Protein AF-0000000075426071 (afdb_homodimer)

Foldseek 3Di:
DPPVVVQVVVQVVVVVVQVPVQADDWDKDWDDDPFKIKMKTQAPPDDPVFKDWDDDPFFKIKIKGWADDPDPPPVVPDPDDDDDTTIHMDIDGGPAGWPPVPWDWDDDNRMIMIMTTGDPPPPPPPPPPPPD/DPPVVVQVVVQVVVVVVQVPVQADDWDKDWDDDPFKIKMKTQAPPDDPVFKDWDDDPFFKIKIKGWADDDDPPPVVPDPDDDDDTTIHMDIDGGPAGWPVVPWDWDDDNRMIMIMTTGDPPPPPPPPPPPPD

Organism: Rhizophagus irregularis (strain DAOM 181602 / DAOM 197198 / MUCL 43194) (NCBI:txid747089)

Structure (mmCIF, N/CA/C/O backbone):
data_AF-0000000075426071-model_v1
#
loop_
_entity.id
_entity.type
_entity.pdbx_description
1 polymer 'HSP20-like chaperone'
#
loop_
_atom_site.group_PDB
_atom_site.id
_atom_site.type_symbol
_atom_site.label_atom_id
_atom_site.label_alt_id
_atom_site.label_comp_id
_atom_site.label_asym_id
_atom_site.label_entity_id
_atom_site.label_seq_id
_atom_site.pdbx_PDB_ins_code
_atom_site.Cartn_x
_atom_site.Cartn_y
_atom_site.Cartn_z
_atom_site.occupancy
_atom_site.B_iso_or_equiv
_atom_site.auth_seq_id
_atom_site.auth_comp_id
_atom_site.auth_asym_id
_atom_site.auth_atom_id
_atom_site.pdbx_PDB_model_num
ATOM 1 N N . MET A 1 1 ? 4.266 19.516 31.344 1 39.91 1 MET A N 1
ATOM 2 C CA . MET A 1 1 ? 3.289 18.531 30.906 1 39.91 1 MET A CA 1
ATOM 3 C C . MET A 1 1 ? 3.666 17.969 29.531 1 39.91 1 MET A C 1
ATOM 5 O O . MET A 1 1 ? 3.908 18.734 28.594 1 39.91 1 MET A O 1
ATOM 9 N N . ASN A 1 2 ? 4.266 16.797 29.578 1 45.81 2 ASN A N 1
ATOM 10 C CA . ASN A 1 2 ? 4.879 16.25 28.359 1 45.81 2 ASN A CA 1
ATOM 11 C C . ASN A 1 2 ? 3.842 16 27.281 1 45.81 2 ASN A C 1
ATOM 13 O O . ASN A 1 2 ? 3.09 15.023 27.344 1 45.81 2 ASN A O 1
ATOM 17 N N . PHE A 1 3 ? 3.465 17.125 26.656 1 53.66 3 PHE A N 1
ATOM 18 C CA . PHE A 1 3 ? 2.52 17.25 25.562 1 53.66 3 PHE A CA 1
ATOM 19 C C . PHE A 1 3 ? 2.637 16.047 24.625 1 53.66 3 PHE A C 1
ATOM 21 O O . PHE A 1 3 ? 1.633 15.562 24.094 1 53.66 3 PHE A O 1
ATOM 28 N N . ASP A 1 4 ? 3.756 15.516 24.625 1 60.38 4 ASP A N 1
ATOM 29 C CA . ASP A 1 4 ? 4.031 14.383 23.734 1 60.38 4 ASP A CA 1
ATOM 30 C C . ASP A 1 4 ? 3.275 13.141 24.188 1 60.38 4 ASP A C 1
ATOM 32 O O . ASP A 1 4 ? 2.734 12.398 23.359 1 60.38 4 ASP A O 1
ATOM 36 N N . ASP A 1 5 ? 3.266 13.039 25.5 1 59.53 5 ASP A N 1
ATOM 37 C CA . ASP A 1 5 ? 2.611 11.859 26.062 1 59.53 5 ASP A CA 1
ATOM 38 C C . ASP A 1 5 ? 1.097 11.938 25.875 1 59.53 5 ASP A C 1
ATOM 40 O O . ASP A 1 5 ? 0.447 10.922 25.609 1 59.53 5 ASP A O 1
ATOM 44 N N . SER A 1 6 ? 0.521 13.125 26.172 1 58 6 SER A N 1
ATOM 45 C CA . SER A 1 6 ? -0.921 13.312 26.047 1 58 6 SER A CA 1
ATOM 46 C C . SER A 1 6 ? -1.389 13.125 24.609 1 58 6 SER A C 1
ATOM 48 O O . SER A 1 6 ? -2.436 12.516 24.375 1 58 6 SER A O 1
ATOM 50 N N . PHE A 1 7 ? -0.613 13.57 23.797 1 58.03 7 PHE A N 1
ATOM 51 C CA . PHE A 1 7 ? -0.94 13.469 22.375 1 58.03 7 PHE A CA 1
ATOM 52 C C . PHE A 1 7 ? -0.92 12.008 21.922 1 58.03 7 PHE A C 1
ATOM 54 O O . PHE A 1 7 ? -1.732 11.602 21.094 1 58.03 7 PHE A O 1
ATOM 61 N N . ARG A 1 8 ? -0.002 11.367 22.516 1 59.16 8 ARG A N 1
ATOM 62 C CA . ARG A 1 8 ? 0.065 9.938 22.203 1 59.16 8 ARG A CA 1
ATOM 63 C C . ARG A 1 8 ? -1.199 9.219 22.672 1 59.16 8 ARG A C 1
ATOM 65 O O . ARG A 1 8 ? -1.695 8.328 21.969 1 59.16 8 ARG A O 1
ATOM 72 N N . ARG A 1 9 ? -1.659 9.648 23.828 1 54.38 9 ARG A N 1
ATOM 73 C CA . ARG A 1 9 ? -2.846 9.023 24.406 1 54.38 9 ARG A CA 1
ATOM 74 C C . ARG A 1 9 ? -4.094 9.367 23.594 1 54.38 9 ARG A C 1
ATOM 76 O O . ARG A 1 9 ? -4.945 8.508 23.359 1 54.38 9 ARG A O 1
ATOM 83 N N . MET A 1 10 ? -4.254 10.609 23.297 1 56.44 10 MET A N 1
ATOM 84 C CA . MET A 1 10 ? -5.402 11.039 22.516 1 56.44 10 MET A CA 1
ATOM 85 C C . MET A 1 10 ? -5.43 10.344 21.156 1 56.44 10 MET A C 1
ATOM 87 O O . MET A 1 10 ? -6.492 9.93 20.688 1 56.44 10 MET A O 1
ATOM 91 N N . ARG A 1 11 ? -4.215 10.219 20.609 1 56.94 11 ARG A N 1
ATOM 92 C CA . ARG A 1 11 ? -4.07 9.523 19.328 1 56.94 11 ARG A CA 1
ATOM 93 C C . ARG A 1 11 ? -4.566 8.086 19.422 1 56.94 11 ARG A C 1
ATOM 95 O O . ARG A 1 11 ? -5.27 7.605 18.531 1 56.94 11 ARG A O 1
ATOM 102 N N . ARG A 1 12 ? -4.172 7.473 20.5 1 55.81 12 ARG A N 1
ATOM 103 C CA . ARG A 1 12 ? -4.605 6.098 20.719 1 55.81 12 ARG A CA 1
ATOM 104 C C . ARG A 1 12 ? -6.125 6.008 20.812 1 55.81 12 ARG A C 1
ATOM 106 O O . ARG A 1 12 ? -6.73 5.082 20.266 1 55.81 12 ARG A O 1
ATOM 113 N N . THR A 1 13 ? -6.684 6.867 21.562 1 51.88 13 THR A N 1
ATOM 114 C CA . THR A 1 13 ? -8.133 6.836 21.75 1 51.88 13 THR A CA 1
ATOM 115 C C . THR A 1 13 ? -8.852 7.035 20.422 1 51.88 13 THR A C 1
ATOM 117 O O . THR A 1 13 ? -9.844 6.363 20.141 1 51.88 13 THR A O 1
ATOM 120 N N . PHE A 1 14 ? -8.43 7.996 19.719 1 55.41 14 PHE A N 1
ATOM 121 C CA . PHE A 1 14 ? -9.039 8.258 18.406 1 55.41 14 PHE A CA 1
ATOM 122 C C . PHE A 1 14 ? -8.859 7.059 17.484 1 55.41 14 PHE A C 1
ATOM 124 O O . PHE A 1 14 ? -9.766 6.719 16.719 1 55.41 14 PHE A O 1
ATOM 131 N N . ASP A 1 15 ? -7.676 6.469 17.562 1 56.84 15 ASP A N 1
ATOM 132 C CA . ASP A 1 15 ? -7.426 5.25 16.812 1 56.84 15 ASP A CA 1
ATOM 133 C C . ASP A 1 15 ? -8.391 4.141 17.219 1 56.84 15 ASP A C 1
ATOM 135 O O . ASP A 1 15 ? -8.859 3.369 16.375 1 56.84 15 ASP A O 1
ATOM 139 N N . ASP A 1 16 ? -8.617 4.113 18.438 1 51.94 16 ASP A N 1
ATOM 140 C CA . ASP A 1 16 ? -9.523 3.09 18.953 1 51.94 16 ASP A CA 1
ATOM 141 C C . ASP A 1 16 ? -10.938 3.301 18.422 1 51.94 16 ASP A C 1
ATOM 143 O O . ASP A 1 16 ? -11.68 2.338 18.219 1 51.94 16 ASP A O 1
ATOM 147 N N . PHE A 1 17 ? -11.359 4.547 18.516 1 50.31 17 PHE A N 1
ATOM 148 C CA . PHE A 1 17 ? -12.727 4.848 18.094 1 50.31 17 PHE A CA 1
ATOM 149 C C . PHE A 1 17 ? -12.945 4.473 16.641 1 50.31 17 PHE A C 1
ATOM 151 O O . PHE A 1 17 ? -14.023 4.004 16.266 1 50.31 17 PHE A O 1
ATOM 158 N N . PHE A 1 18 ? -12.07 4.75 15.82 1 54.09 18 PHE A N 1
ATOM 159 C CA . PHE A 1 18 ? -12.258 4.414 14.414 1 54.09 18 PHE A CA 1
ATOM 160 C C . PHE A 1 18 ? -11.859 2.967 14.141 1 54.09 18 PHE A C 1
ATOM 162 O O . PHE A 1 18 ? -11.547 2.605 13.008 1 54.09 18 PHE A O 1
ATOM 169 N N . ASN A 1 19 ? -11.719 2.283 15.203 1 53.81 19 ASN A N 1
ATOM 170 C CA . ASN A 1 19 ? -11.5 0.843 15.109 1 53.81 19 ASN A CA 1
ATOM 171 C C . ASN A 1 19 ? -12.766 0.113 14.656 1 53.81 19 ASN A C 1
ATOM 173 O O . ASN A 1 19 ? -13.016 -1.02 15.078 1 53.81 19 ASN A O 1
ATOM 177 N N . ASP A 1 20 ? -13.625 0.919 14.141 1 55.44 20 ASP A N 1
ATOM 178 C CA . ASP A 1 20 ? -14.695 0.172 13.484 1 55.44 20 ASP A CA 1
ATOM 179 C C . ASP A 1 20 ? -14.133 -0.85 12.5 1 55.44 20 ASP A C 1
ATOM 181 O O . ASP A 1 20 ? -13.336 -0.503 11.625 1 55.44 20 ASP A O 1
ATOM 185 N N . PRO A 1 21 ? -14.391 -2.066 12.844 1 58.28 21 PRO A N 1
ATOM 186 C CA . PRO A 1 21 ? -13.859 -3.156 12.023 1 58.28 21 PRO A CA 1
ATOM 187 C C . PRO A 1 21 ? -14.109 -2.951 10.531 1 58.28 21 PRO A C 1
ATOM 189 O O . PRO A 1 21 ? -13.445 -3.576 9.695 1 58.28 21 PRO A O 1
ATOM 192 N N . CYS A 1 22 ? -15.055 -1.981 10.273 1 62.59 22 CYS A N 1
ATOM 193 C CA . CYS A 1 22 ? -15.406 -1.827 8.867 1 62.59 22 CYS A CA 1
ATOM 194 C C . CYS A 1 22 ? -14.461 -0.861 8.172 1 62.59 22 CYS A C 1
ATOM 196 O O . CYS A 1 22 ? -14.477 -0.741 6.945 1 62.59 22 CYS A O 1
ATOM 198 N N . TYR A 1 23 ? -13.617 -0.315 9.016 1 71.75 23 TYR A N 1
ATOM 199 C CA . TYR A 1 23 ? -12.734 0.671 8.398 1 71.75 23 TYR A CA 1
ATOM 200 C C . TYR A 1 23 ? -11.305 0.143 8.305 1 71.75 23 TYR A C 1
ATOM 202 O O . TYR A 1 23 ? -10.797 -0.466 9.242 1 71.75 23 TYR A O 1
ATOM 210 N N . ARG A 1 24 ? -10.82 0.349 7.109 1 83.5 24 ARG A N 1
ATOM 211 C CA . ARG A 1 24 ? -9.406 0.06 6.898 1 83.5 24 ARG A CA 1
ATOM 212 C C . ARG A 1 24 ? -8.531 1.179 7.453 1 83.5 24 ARG A C 1
ATOM 214 O O . ARG A 1 24 ? -9 2.303 7.648 1 83.5 24 ARG A O 1
ATOM 221 N N . LYS A 1 25 ? -7.395 0.788 7.883 1 90.38 25 LYS A N 1
ATOM 222 C CA . LYS A 1 25 ? -6.473 1.761 8.461 1 90.38 25 LYS A CA 1
ATOM 223 C C . LYS A 1 25 ? -5.145 1.775 7.715 1 90.38 25 LYS A C 1
ATOM 225 O O . LYS A 1 25 ? -4.234 1.011 8.039 1 90.38 25 LYS A O 1
ATOM 230 N N . PRO A 1 26 ? -5.086 2.666 6.684 1 94.56 26 PRO A N 1
ATOM 231 C CA . PRO A 1 26 ? -3.793 2.729 5.996 1 94.56 26 PRO A CA 1
ATOM 232 C C . PRO A 1 26 ? -2.654 3.145 6.926 1 94.56 26 PRO A C 1
ATOM 234 O O . PRO A 1 26 ? -2.852 3.971 7.82 1 94.56 26 PRO A O 1
ATOM 237 N N . ALA A 1 27 ? -1.53 2.562 6.82 1 93.25 27 ALA A N 1
ATOM 238 C CA . ALA A 1 27 ? -0.346 2.953 7.582 1 93.25 27 ALA A CA 1
ATOM 239 C C . ALA A 1 27 ? 0.091 4.371 7.223 1 93.25 27 ALA A C 1
ATOM 241 O O . ALA A 1 27 ? 0.092 4.75 6.051 1 93.25 27 ALA A O 1
ATOM 242 N N . ILE A 1 28 ? 0.454 5.156 8.227 1 95 28 ILE A N 1
ATOM 243 C CA . ILE A 1 28 ? 0.875 6.527 7.961 1 95 28 ILE A CA 1
ATOM 244 C C . ILE A 1 28 ? 2.174 6.824 8.703 1 95 28 ILE A C 1
ATOM 246 O O . ILE A 1 28 ? 2.459 6.211 9.734 1 95 28 ILE A O 1
ATOM 250 N N . ASP A 1 29 ? 2.975 7.664 8.125 1 93.94 29 ASP A N 1
ATOM 251 C CA . ASP A 1 29 ? 4.078 8.352 8.797 1 93.94 29 ASP A CA 1
ATOM 252 C C . ASP A 1 29 ? 3.83 9.852 8.859 1 93.94 29 ASP A C 1
ATOM 254 O O . ASP A 1 29 ? 3.357 10.453 7.895 1 93.94 29 ASP A O 1
ATOM 258 N N . VAL A 1 30 ? 4.086 10.43 10 1 93.94 30 VAL A N 1
ATOM 259 C CA . VAL A 1 30 ? 4.004 11.875 10.125 1 93.94 30 VAL A CA 1
ATOM 260 C C . VAL A 1 30 ? 5.34 12.43 10.625 1 93.94 30 VAL A C 1
ATOM 262 O O . VAL A 1 30 ? 5.824 12.031 11.688 1 93.94 30 VAL A O 1
ATOM 265 N N . TYR A 1 31 ? 5.805 13.336 9.875 1 92.56 31 TYR A N 1
ATOM 266 C CA . TYR A 1 31 ? 7.059 14 10.227 1 92.56 31 TYR A CA 1
ATOM 267 C C . TYR A 1 31 ? 6.812 15.43 10.688 1 92.56 31 TYR A C 1
ATOM 269 O O . TYR A 1 31 ? 6.102 16.188 10.031 1 92.56 31 TYR A O 1
ATOM 277 N N . ASN A 1 32 ? 7.387 15.68 11.828 1 91.19 32 ASN A N 1
ATOM 278 C CA . ASN A 1 32 ? 7.336 17.047 12.352 1 91.19 32 ASN A CA 1
ATOM 279 C C . ASN A 1 32 ? 8.641 17.781 12.102 1 91.19 32 ASN A C 1
ATOM 281 O O . ASN A 1 32 ? 9.539 17.781 12.945 1 91.19 32 ASN A O 1
ATOM 285 N N . LYS A 1 33 ? 8.688 18.469 10.984 1 90.38 33 LYS A N 1
ATOM 286 C CA . LYS A 1 33 ? 9.859 19.266 10.656 1 90.38 33 LYS A CA 1
ATOM 287 C C . LYS A 1 33 ? 9.742 20.672 11.227 1 90.38 33 LYS A C 1
ATOM 289 O O . LYS A 1 33 ? 8.688 21.062 11.734 1 90.38 33 LYS A O 1
ATOM 294 N N . SER A 1 34 ? 10.828 21.406 11.141 1 88.44 34 SER A N 1
ATOM 295 C CA . SER A 1 34 ? 10.836 22.75 11.695 1 88.44 34 SER A CA 1
ATOM 296 C C . SER A 1 34 ? 9.875 23.672 10.945 1 88.44 34 SER A C 1
ATOM 298 O O . SER A 1 34 ? 9.203 24.516 11.547 1 88.44 34 SER A O 1
ATOM 300 N N . ASP A 1 35 ? 9.742 23.422 9.68 1 92.06 35 ASP A N 1
ATOM 301 C CA . ASP A 1 35 ? 9 24.375 8.852 1 92.06 35 ASP A CA 1
ATOM 302 C C . ASP A 1 35 ? 7.672 23.797 8.391 1 92.06 35 ASP A C 1
ATOM 304 O O . ASP A 1 35 ? 6.785 24.516 7.941 1 92.06 35 ASP A O 1
ATOM 308 N N . GLU A 1 36 ? 7.551 22.484 8.469 1 93.56 36 GLU A N 1
ATOM 309 C CA . GLU A 1 36 ? 6.316 21.875 7.984 1 93.56 36 GLU A CA 1
ATOM 310 C C . GLU A 1 36 ? 6.098 20.5 8.609 1 93.56 36 GLU A C 1
ATOM 312 O O . GLU A 1 36 ? 7.023 19.906 9.164 1 93.56 36 GLU A O 1
ATOM 317 N N . TYR A 1 37 ? 4.863 20.031 8.523 1 93.06 37 TYR A N 1
ATOM 318 C CA . TYR A 1 37 ? 4.559 18.625 8.695 1 93.06 37 TYR A CA 1
ATOM 319 C C . TYR A 1 37 ? 4.516 17.906 7.348 1 93.06 37 TYR A C 1
ATOM 321 O O . TYR A 1 37 ? 4.07 18.484 6.348 1 93.06 37 TYR A O 1
ATOM 329 N N . VAL A 1 38 ? 4.98 16.688 7.359 1 94.75 38 VAL A N 1
ATOM 330 C CA . VAL A 1 38 ? 4.844 15.852 6.176 1 94.75 38 VAL A CA 1
ATOM 331 C C . VAL A 1 38 ? 4.191 14.523 6.559 1 94.75 38 VAL A C 1
ATOM 333 O O . VAL A 1 38 ? 4.641 13.852 7.488 1 94.75 38 VAL A O 1
ATOM 336 N N . LEU A 1 39 ? 3.113 14.234 5.871 1 95 39 LEU A N 1
ATOM 337 C CA . LEU A 1 39 ? 2.418 12.969 6.086 1 95 39 LEU A CA 1
ATOM 338 C C . LEU A 1 39 ? 2.533 12.062 4.863 1 95 39 LEU A C 1
ATOM 340 O O . LEU A 1 39 ? 2.32 12.516 3.734 1 95 39 LEU A O 1
ATOM 344 N N . HIS A 1 40 ? 2.955 10.867 5.121 1 95.62 40 HIS A N 1
ATOM 345 C CA . HIS A 1 40 ? 2.91 9.82 4.102 1 95.62 40 HIS A CA 1
ATOM 346 C C . HIS A 1 40 ? 1.919 8.727 4.48 1 95.62 40 HIS A C 1
ATOM 348 O O . HIS A 1 40 ? 1.944 8.219 5.605 1 95.62 40 HIS A O 1
ATOM 354 N N . ALA A 1 41 ? 1.04 8.352 3.611 1 95.75 41 ALA A N 1
ATOM 355 C CA . ALA A 1 41 ? 0.087 7.266 3.83 1 95.75 41 ALA A CA 1
ATOM 356 C C . ALA A 1 41 ? 0.183 6.219 2.723 1 95.75 41 ALA A C 1
ATOM 358 O O . ALA A 1 41 ? 0.302 6.562 1.544 1 95.75 41 ALA A O 1
ATOM 359 N N . ASP A 1 42 ? 0.213 4.977 3.172 1 96.06 42 ASP A N 1
ATOM 360 C CA . ASP A 1 42 ? 0.136 3.895 2.193 1 96.06 42 ASP A CA 1
ATOM 361 C C . ASP A 1 42 ? -1.283 3.744 1.652 1 96.06 42 ASP A C 1
ATOM 363 O O . ASP A 1 42 ? -2.184 3.297 2.367 1 96.06 42 ASP A O 1
ATOM 367 N N . VAL A 1 43 ? -1.448 4.043 0.312 1 96.25 43 VAL A N 1
ATOM 368 C CA . VAL A 1 43 ? -2.775 3.951 -0.288 1 96.25 43 VAL A CA 1
ATOM 369 C C . VAL A 1 43 ? -2.684 3.26 -1.646 1 96.25 43 VAL A C 1
ATOM 371 O O . VAL A 1 43 ? -3.119 3.809 -2.66 1 96.25 43 VAL A O 1
ATOM 374 N N . PRO A 1 44 ? -2.227 2.064 -1.622 1 95.94 44 PRO A N 1
ATOM 375 C CA . PRO A 1 44 ? -2.109 1.355 -2.898 1 95.94 44 PRO A CA 1
ATOM 376 C C . PRO A 1 44 ? -3.439 1.252 -3.641 1 95.94 44 PRO A C 1
ATOM 378 O O . PRO A 1 44 ? -4.457 0.89 -3.045 1 95.94 44 PRO A O 1
ATOM 381 N N . GLY A 1 45 ? -3.395 1.537 -4.918 1 94.25 45 GLY A N 1
ATOM 382 C CA . GLY A 1 45 ? -4.555 1.374 -5.777 1 94.25 45 GLY A CA 1
ATOM 383 C C . GLY A 1 45 ? -5.477 2.578 -5.773 1 94.25 45 GLY A C 1
ATOM 384 O O . GLY A 1 45 ? -6.461 2.617 -6.516 1 94.25 45 GLY A O 1
ATOM 385 N N . ILE A 1 46 ? -5.156 3.527 -4.953 1 93.38 46 ILE A N 1
ATOM 386 C CA . ILE A 1 46 ? -6.027 4.691 -4.824 1 93.38 46 ILE A CA 1
ATOM 387 C C . ILE A 1 46 ? -5.621 5.754 -5.84 1 93.38 46 ILE A C 1
ATOM 389 O O . ILE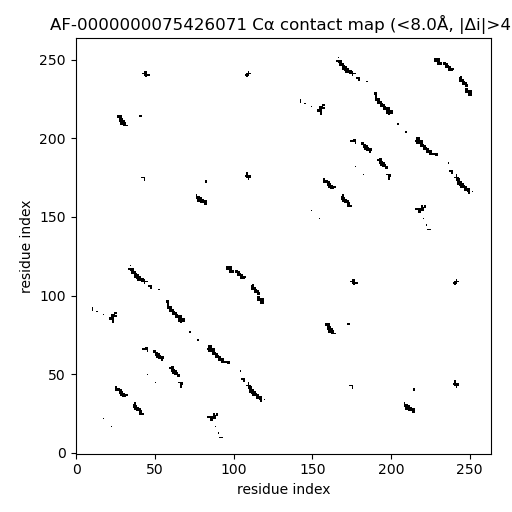 A 1 46 ? -4.434 6.008 -6.039 1 93.38 46 ILE A O 1
ATOM 393 N N . GLN A 1 47 ? -6.602 6.328 -6.43 1 90.25 47 GLN A N 1
ATOM 394 C CA . GLN A 1 47 ? -6.398 7.488 -7.293 1 90.25 47 GLN A CA 1
ATOM 395 C C . GLN A 1 47 ? -6.715 8.789 -6.555 1 90.25 47 GLN A C 1
ATOM 397 O O . GLN A 1 47 ? -7.406 8.773 -5.535 1 90.25 47 GLN A O 1
ATOM 402 N N . LYS A 1 48 ? -6.215 9.836 -7.109 1 89.44 48 LYS A N 1
ATOM 403 C CA . LYS A 1 48 ? -6.422 11.141 -6.496 1 89.44 48 LYS A CA 1
ATOM 404 C C . LYS A 1 48 ? -7.906 11.43 -6.297 1 89.44 48 LYS A C 1
ATOM 406 O O . LYS A 1 48 ? -8.305 11.992 -5.273 1 89.44 48 LYS A O 1
ATOM 411 N N . SER A 1 49 ? -8.703 10.992 -7.238 1 88.31 49 SER A N 1
ATOM 412 C CA . SER A 1 49 ? -10.133 11.266 -7.203 1 88.31 49 SER A CA 1
ATOM 413 C C . SER A 1 49 ? -10.82 10.461 -6.105 1 88.31 49 SER A C 1
ATOM 415 O O . SER A 1 49 ? -11.953 10.766 -5.723 1 88.31 49 SER A O 1
ATOM 417 N N . ASP A 1 50 ? -10.094 9.477 -5.547 1 88.31 50 ASP A N 1
ATOM 418 C CA . ASP A 1 50 ? -10.711 8.562 -4.586 1 88.31 50 ASP A CA 1
ATOM 419 C C . ASP A 1 50 ? -10.312 8.922 -3.156 1 88.31 50 ASP A C 1
ATOM 421 O O . ASP A 1 50 ? -10.578 8.156 -2.225 1 88.31 50 ASP A O 1
ATOM 425 N N . VAL A 1 51 ? -9.633 10.023 -3.002 1 94.38 51 VAL A N 1
ATOM 426 C CA . VAL A 1 51 ? -9.164 10.391 -1.669 1 94.38 51 VAL A CA 1
ATOM 427 C C . VAL A 1 51 ? -9.516 11.852 -1.386 1 94.38 51 VAL A C 1
ATOM 429 O O . VAL A 1 51 ? -9.398 12.703 -2.27 1 94.38 51 VAL A O 1
ATOM 432 N N . ASN A 1 52 ? -9.984 12.078 -0.201 1 96.12 52 ASN A N 1
ATOM 433 C CA . ASN A 1 52 ? -10.25 13.43 0.291 1 96.12 52 ASN A CA 1
ATOM 434 C C . ASN A 1 52 ? -9.336 13.789 1.454 1 96.12 52 ASN A C 1
ATOM 436 O O . ASN A 1 52 ? -9.195 13.016 2.404 1 96.12 52 ASN A O 1
ATOM 440 N N . VAL A 1 53 ? -8.656 14.883 1.314 1 96.06 53 VAL A N 1
ATOM 441 C CA . VAL A 1 53 ? -7.809 15.422 2.371 1 96.06 53 VAL A CA 1
ATOM 442 C C . VAL A 1 53 ? -8.336 16.781 2.812 1 96.06 53 VAL A C 1
ATOM 444 O O . VAL A 1 53 ? -8.477 17.703 1.997 1 96.06 53 VAL A O 1
ATOM 447 N N . GLU A 1 54 ? -8.586 16.891 4.074 1 94.56 54 GLU A N 1
ATOM 448 C CA . GLU A 1 54 ? -9.172 18.125 4.559 1 94.56 54 GLU A CA 1
ATOM 449 C C . GLU A 1 54 ? -8.625 18.5 5.934 1 94.56 54 GLU A C 1
ATOM 451 O O . GLU A 1 54 ? -8.344 17.625 6.754 1 94.56 54 GLU A O 1
ATOM 456 N N . LEU A 1 55 ? -8.422 19.703 6.074 1 91.69 55 LEU A N 1
ATOM 457 C CA . LEU A 1 55 ? -8.148 20.234 7.406 1 91.69 55 LEU A CA 1
ATOM 458 C C . LEU A 1 55 ? -9.43 20.703 8.078 1 91.69 55 LEU A C 1
ATOM 460 O O . LEU A 1 55 ? -10.086 21.625 7.602 1 91.69 55 LEU A O 1
ATOM 464 N N . VAL A 1 56 ? -9.805 20.016 9.109 1 90.38 56 VAL A N 1
ATOM 465 C CA . VAL A 1 56 ? -11 20.391 9.859 1 90.38 56 VAL A CA 1
ATOM 466 C C . VAL A 1 56 ? -10.617 21.297 11.023 1 90.38 56 VAL A C 1
ATOM 468 O O . VAL A 1 56 ? -9.82 20.906 11.883 1 90.38 56 VAL A O 1
ATOM 471 N N . GLY A 1 57 ? -11.164 22.438 11.039 1 87.19 57 GLY A N 1
ATOM 472 C CA . GLY A 1 57 ? -10.688 23.422 11.992 1 87.19 57 GLY A CA 1
ATOM 473 C C . GLY A 1 57 ? -9.281 23.906 11.695 1 87.19 57 GLY A C 1
ATOM 474 O O . GLY A 1 57 ? -8.906 24.062 10.531 1 87.19 57 GLY A O 1
ATOM 475 N N . ASP A 1 58 ? -8.438 24.203 12.766 1 81.31 58 ASP A N 1
ATOM 476 C CA . ASP A 1 58 ? -7.121 24.797 12.539 1 81.31 58 ASP A CA 1
ATOM 477 C C . ASP A 1 58 ? -6.023 23.734 12.602 1 81.31 58 ASP A C 1
ATOM 479 O O . ASP A 1 58 ? -4.934 23.938 12.062 1 81.31 58 ASP A O 1
ATOM 483 N N . ASN A 1 59 ? -6.375 22.562 13.094 1 86 59 ASN A N 1
ATOM 484 C CA . ASN A 1 59 ? -5.223 21.719 13.414 1 86 59 ASN A CA 1
ATOM 485 C C . ASN A 1 59 ? -5.555 20.234 13.281 1 86 59 ASN A C 1
ATOM 487 O O . ASN A 1 59 ? -4.852 19.391 13.828 1 86 59 ASN A O 1
ATOM 491 N N . ASN A 1 60 ? -6.711 19.938 12.672 1 91.69 60 ASN A N 1
ATOM 492 C CA . ASN A 1 60 ? -7.094 18.547 12.516 1 91.69 60 ASN A CA 1
ATOM 493 C C . ASN A 1 60 ? -7.07 18.109 11.055 1 91.69 60 ASN A C 1
ATOM 495 O O . ASN A 1 60 ? -7.945 18.5 10.273 1 91.69 60 ASN A O 1
ATOM 499 N N . LEU A 1 61 ? -6.121 17.312 10.758 1 94.19 61 LEU A N 1
ATOM 500 C CA . LEU A 1 61 ? -6.023 16.812 9.398 1 94.19 61 LEU A CA 1
ATOM 501 C C . LEU A 1 61 ? -6.82 15.516 9.242 1 94.19 61 LEU A C 1
ATOM 503 O O . LEU A 1 61 ? -6.629 14.562 10.008 1 94.19 61 LEU A O 1
ATOM 507 N N . VAL A 1 62 ? -7.723 15.484 8.273 1 94.69 62 VAL A N 1
ATOM 508 C CA . VAL A 1 62 ? -8.547 14.305 8.031 1 94.69 62 VAL A CA 1
ATOM 509 C C . VAL A 1 62 ? -8.281 13.773 6.621 1 94.69 62 VAL A C 1
ATOM 511 O O . VAL A 1 62 ? -8.305 14.539 5.648 1 94.69 62 VAL A O 1
ATOM 514 N N . ILE A 1 63 ? -8.023 12.5 6.527 1 95.56 63 ILE A N 1
ATOM 515 C CA . ILE A 1 63 ? -7.852 11.82 5.246 1 95.56 63 ILE A CA 1
ATOM 516 C C . ILE A 1 63 ? -8.883 10.695 5.117 1 95.56 63 ILE A C 1
ATOM 518 O O . ILE A 1 63 ? -9.016 9.859 6.012 1 95.56 63 ILE A O 1
ATOM 522 N N . GLU A 1 64 ? -9.625 10.789 4.008 1 95.56 64 GLU A N 1
ATOM 523 C CA . GLU A 1 64 ? -10.664 9.789 3.775 1 95.56 64 GLU A CA 1
ATOM 524 C C . GLU A 1 64 ? -10.617 9.266 2.34 1 95.56 64 GLU A C 1
ATOM 526 O O . GLU A 1 64 ? -10.32 10.023 1.411 1 95.56 64 GLU A O 1
ATOM 531 N N . GLY A 1 65 ? -10.984 7.992 2.209 1 94.5 65 GLY A N 1
ATOM 532 C CA . GLY A 1 65 ? -11.055 7.371 0.897 1 94.5 65 GLY A CA 1
ATOM 533 C C . GLY A 1 65 ? -11.555 5.941 0.941 1 94.5 65 GLY A C 1
ATOM 534 O O . GLY A 1 65 ? -12.141 5.516 1.937 1 94.5 65 GLY A O 1
ATOM 535 N N . GLU A 1 66 ? -11.336 5.301 -0.193 1 91.88 66 GLU A N 1
ATOM 536 C CA . GLU A 1 66 ? -11.82 3.926 -0.276 1 91.88 66 GLU A CA 1
ATOM 537 C C . GLU A 1 66 ? -10.891 3.062 -1.122 1 91.88 66 GLU A C 1
ATOM 539 O O . GLU A 1 66 ? -10.578 3.408 -2.264 1 91.88 66 GLU A O 1
ATOM 544 N N . PHE A 1 67 ? -10.438 1.98 -0.428 1 91.5 67 PHE A N 1
ATOM 545 C CA . PHE A 1 67 ? -9.758 0.945 -1.2 1 91.5 67 PHE A CA 1
ATOM 546 C C . PHE A 1 67 ? -10.766 0.109 -1.981 1 91.5 67 PHE A C 1
ATOM 548 O O . PHE A 1 67 ? -11.602 -0.576 -1.392 1 91.5 67 PHE A O 1
ATOM 555 N N . LYS A 1 68 ? -10.641 0.077 -3.273 1 86 68 LYS A N 1
ATOM 556 C CA . LYS A 1 68 ? -11.602 -0.651 -4.098 1 86 68 LYS A CA 1
ATOM 557 C C . LYS A 1 68 ? -11.133 -2.078 -4.363 1 86 68 LYS A C 1
ATOM 559 O O . LYS A 1 68 ? -9.938 -2.316 -4.559 1 86 68 LYS A O 1
ATOM 564 N N . PRO A 1 69 ? -12.117 -2.92 -4.332 1 81.19 69 PRO A N 1
ATOM 565 C CA . PRO A 1 69 ? -11.742 -4.297 -4.672 1 81.19 69 PRO A CA 1
ATOM 566 C C . PRO A 1 69 ? -11.312 -4.449 -6.129 1 81.19 69 PRO A C 1
ATOM 568 O O . PRO A 1 69 ? -11.664 -3.617 -6.973 1 81.19 69 PRO A O 1
ATOM 571 N N . TYR A 1 70 ? -10.438 -5.406 -6.352 1 75.69 70 TYR A N 1
ATOM 572 C CA . TYR A 1 70 ? -10.109 -5.727 -7.734 1 75.69 70 TYR A CA 1
ATOM 573 C C . TYR A 1 70 ? -11.367 -6.055 -8.531 1 75.69 70 TYR A C 1
ATOM 575 O O . TYR A 1 70 ? -12.281 -6.703 -8.023 1 75.69 70 TYR A O 1
ATOM 583 N N . LYS A 1 71 ? -11.203 -5.48 -9.852 1 73.19 71 LYS A N 1
ATOM 584 C CA . LYS A 1 71 ? -12.32 -5.777 -10.742 1 73.19 71 LYS A CA 1
ATOM 585 C C . LYS A 1 71 ? -12.406 -7.273 -11.039 1 73.19 71 LYS A C 1
ATOM 587 O O . LYS A 1 71 ? -11.406 -7.895 -11.414 1 73.19 71 LYS A O 1
ATOM 592 N N . GLY A 1 72 ? -13.453 -7.871 -10.711 1 69.38 72 GLY A N 1
ATOM 593 C CA . GLY A 1 72 ? -13.664 -9.297 -10.922 1 69.38 72 GLY A CA 1
ATOM 594 C C . GLY A 1 72 ? -13.453 -10.125 -9.672 1 69.38 72 GLY A C 1
ATOM 595 O O . GLY A 1 72 ? -13.039 -11.281 -9.75 1 69.38 72 GLY A O 1
ATOM 596 N N . PHE A 1 73 ? -13.375 -9.477 -8.625 1 66.25 73 PHE A N 1
ATOM 597 C CA . PHE A 1 73 ? -13.234 -10.07 -7.297 1 66.25 73 PHE A CA 1
ATOM 598 C C . PHE A 1 73 ? -14.273 -11.156 -7.078 1 66.25 73 PHE A C 1
ATOM 600 O O . PHE A 1 73 ? -15.461 -10.867 -6.906 1 66.25 73 PHE A O 1
ATOM 607 N N . ASP A 1 74 ? -14.047 -12.305 -7.746 1 76.5 74 ASP A N 1
ATOM 608 C CA . ASP A 1 74 ? -14.836 -13.469 -7.371 1 76.5 74 ASP A CA 1
ATOM 609 C C . ASP A 1 74 ? -14.242 -14.172 -6.148 1 76.5 74 ASP A C 1
ATOM 611 O O . ASP A 1 74 ? -13.211 -14.836 -6.25 1 76.5 74 ASP A O 1
ATOM 615 N N . ARG A 1 75 ? -14.828 -13.969 -5.066 1 74.44 75 ARG A N 1
ATOM 616 C CA . ARG A 1 75 ? -14.367 -14.5 -3.785 1 74.44 75 ARG A CA 1
ATOM 617 C C . ARG A 1 75 ? -14.141 -16 -3.867 1 74.44 75 ARG A C 1
ATOM 619 O O . ARG A 1 75 ? -13.281 -16.547 -3.172 1 74.44 75 ARG A O 1
ATOM 626 N N . ASN A 1 76 ? -14.898 -16.531 -4.777 1 78.81 76 ASN A N 1
ATOM 627 C CA . ASN A 1 76 ? -14.789 -17.984 -4.922 1 78.81 76 ASN A CA 1
ATOM 628 C C . ASN A 1 76 ? -13.477 -18.391 -5.582 1 78.81 76 ASN A C 1
ATOM 630 O O . ASN A 1 76 ? -13.062 -19.547 -5.508 1 78.81 76 ASN A O 1
ATOM 634 N N . LYS A 1 77 ? -12.875 -17.422 -6.125 1 84.88 77 LYS A N 1
ATOM 635 C CA . LYS A 1 77 ? -11.648 -17.734 -6.844 1 84.88 77 LYS A CA 1
ATOM 636 C C . LYS A 1 77 ? -10.422 -17.234 -6.082 1 84.88 77 LYS A C 1
ATOM 638 O O . LYS A 1 77 ? -9.297 -17.312 -6.582 1 84.88 77 LYS A O 1
ATOM 643 N N . LEU A 1 78 ? -10.68 -16.75 -4.891 1 86.81 78 LEU A N 1
ATOM 644 C CA . LEU A 1 78 ? -9.578 -16.219 -4.094 1 86.81 78 LEU A CA 1
ATOM 645 C C . LEU A 1 78 ? -8.867 -17.344 -3.334 1 86.81 78 LEU A C 1
ATOM 647 O O . LEU A 1 78 ? -9.477 -18.031 -2.51 1 86.81 78 LEU A O 1
ATOM 651 N N . LEU A 1 79 ? -7.645 -17.516 -3.689 1 86.44 79 LEU A N 1
ATOM 652 C CA . LEU A 1 79 ? -6.805 -18.469 -2.973 1 86.44 79 LEU A CA 1
ATOM 653 C C . LEU A 1 79 ? -6.195 -17.828 -1.729 1 86.44 79 LEU A C 1
ATOM 655 O O . LEU A 1 79 ? -6.078 -18.469 -0.687 1 86.44 79 LEU A O 1
ATOM 659 N N . VAL A 1 80 ? -5.777 -16.609 -1.849 1 89.19 80 VAL A N 1
ATOM 660 C CA . VAL A 1 80 ? -5.219 -15.812 -0.768 1 89.19 80 VAL A CA 1
ATOM 661 C C . VAL A 1 80 ? -5.875 -14.43 -0.757 1 89.19 80 VAL A C 1
ATOM 663 O O . VAL A 1 80 ? -6.031 -13.805 -1.807 1 89.19 80 VAL A O 1
ATOM 666 N N . ASN A 1 81 ? -6.316 -13.969 0.359 1 90.06 81 ASN A N 1
ATOM 667 C CA . ASN A 1 81 ? -6.969 -12.672 0.514 1 90.06 81 ASN A CA 1
ATOM 668 C C . ASN A 1 81 ? -6.41 -11.898 1.706 1 90.06 81 ASN A C 1
ATOM 670 O O . ASN A 1 81 ? -6.867 -12.078 2.836 1 90.06 81 ASN A O 1
ATOM 674 N N . GLU A 1 82 ? -5.422 -11.062 1.358 1 91.5 82 GLU A N 1
ATOM 675 C CA . GLU A 1 82 ? -4.785 -10.328 2.449 1 91.5 82 GLU A CA 1
ATOM 676 C C . GLU A 1 82 ? -4.98 -8.82 2.293 1 91.5 82 GLU A C 1
ATOM 678 O O . GLU A 1 82 ? -4.793 -8.062 3.246 1 91.5 82 GLU A O 1
ATOM 683 N N . ARG A 1 83 ? -5.316 -8.367 1.093 1 91.94 83 ARG A N 1
ATOM 684 C CA . ARG A 1 83 ? -5.398 -6.934 0.835 1 91.94 83 ARG A CA 1
ATOM 685 C C . ARG A 1 83 ? -6.715 -6.355 1.344 1 91.94 83 ARG A C 1
ATOM 687 O O . ARG A 1 83 ? -7.758 -7.012 1.264 1 91.94 83 ARG A O 1
ATOM 694 N N . ASP A 1 84 ? -6.566 -5.156 1.776 1 80.69 84 ASP A N 1
ATOM 695 C CA . ASP A 1 84 ? -7.715 -4.504 2.393 1 80.69 84 ASP A CA 1
ATOM 696 C C . ASP A 1 84 ? -8.578 -3.799 1.343 1 80.69 84 ASP A C 1
ATOM 698 O O . ASP A 1 84 ? -8.047 -3.223 0.388 1 80.69 84 ASP A O 1
ATOM 702 N N . CYS A 1 85 ? -9.812 -4.012 1.561 1 86.5 85 CYS A N 1
ATOM 703 C CA . CYS A 1 85 ? -10.773 -3.225 0.79 1 86.5 85 CYS A CA 1
ATOM 704 C C . CYS A 1 85 ? -11.758 -2.506 1.709 1 86.5 85 CYS A C 1
ATOM 706 O O . CYS A 1 85 ? -11.945 -2.91 2.857 1 86.5 85 CYS A O 1
ATOM 708 N N . GLY A 1 86 ? -12.305 -1.353 1.168 1 89.56 86 GLY A N 1
ATOM 709 C CA . GLY A 1 86 ? -13.273 -0.604 1.948 1 89.56 86 GLY A CA 1
ATOM 710 C C . GLY A 1 86 ? -12.844 0.822 2.232 1 89.56 86 GLY A C 1
ATOM 711 O O . GLY A 1 86 ? -11.797 1.264 1.76 1 89.56 86 GLY A O 1
ATOM 712 N N . LYS A 1 87 ? -13.68 1.457 3.023 1 92.56 87 LYS A N 1
ATOM 713 C CA . LYS A 1 87 ? -13.445 2.861 3.344 1 92.56 87 LYS A CA 1
ATOM 714 C C . LYS A 1 87 ? -12.414 3.006 4.461 1 92.56 87 LYS A C 1
ATOM 716 O O . LYS A 1 87 ? -12.258 2.104 5.285 1 92.56 87 LYS A O 1
ATOM 721 N N . PHE A 1 88 ? -11.727 4.039 4.41 1 93.44 88 PHE A N 1
ATOM 722 C CA . PHE A 1 88 ? -10.812 4.367 5.5 1 93.44 88 PHE A CA 1
ATOM 723 C C . PHE A 1 88 ? -10.938 5.836 5.887 1 93.44 88 PHE A C 1
ATOM 725 O O . PHE A 1 88 ? -11.414 6.652 5.094 1 93.44 88 PHE A O 1
ATOM 732 N N . ARG A 1 89 ? -10.523 6.113 7.086 1 93.69 89 ARG A N 1
ATOM 733 C CA . ARG A 1 89 ? -10.5 7.469 7.625 1 93.69 89 ARG A CA 1
ATOM 734 C C . ARG A 1 89 ? -9.414 7.613 8.688 1 93.69 89 ARG A C 1
ATOM 736 O O . ARG A 1 89 ? -9.367 6.832 9.641 1 93.69 89 ARG A O 1
ATOM 743 N N . ARG A 1 90 ? -8.555 8.523 8.391 1 94.56 90 ARG A N 1
ATOM 744 C CA . ARG A 1 90 ? -7.523 8.844 9.375 1 94.56 90 ARG A CA 1
ATOM 745 C C . ARG A 1 90 ? -7.645 10.289 9.844 1 94.56 90 ARG A C 1
ATOM 747 O O . ARG A 1 90 ? -7.922 11.188 9.039 1 94.56 90 ARG A O 1
ATOM 754 N N . GLU A 1 91 ? -7.402 10.453 11.102 1 92.5 91 GLU A N 1
ATOM 755 C CA . GLU A 1 91 ? -7.402 11.789 11.688 1 92.5 91 GLU A CA 1
ATOM 756 C C . GLU A 1 91 ? -6.129 12.039 12.492 1 92.5 91 GLU A C 1
ATOM 758 O O . GLU A 1 91 ? -5.758 11.227 13.344 1 92.5 91 GLU A O 1
ATOM 763 N N . ILE A 1 92 ? -5.562 13.18 12.18 1 91.81 92 ILE A N 1
ATOM 764 C CA . ILE A 1 92 ? -4.312 13.531 12.844 1 91.81 92 ILE A CA 1
ATOM 765 C C . ILE A 1 92 ? -4.406 14.938 13.422 1 91.81 92 ILE A C 1
ATOM 767 O O . ILE A 1 92 ? -4.695 15.891 12.688 1 91.81 92 ILE A O 1
ATOM 771 N N . PHE A 1 93 ? -4.16 15.078 14.68 1 89.81 93 PHE A N 1
ATOM 772 C CA . PHE A 1 93 ? -4.152 16.391 15.32 1 89.81 93 PHE A CA 1
ATOM 773 C C . PHE A 1 93 ? -2.764 17.016 15.258 1 89.81 93 PHE A C 1
ATOM 775 O O . PHE A 1 93 ? -1.783 16.406 15.695 1 89.81 93 PHE A O 1
ATOM 782 N N . LEU A 1 94 ? -2.715 18.203 14.727 1 88.56 94 LEU A N 1
ATOM 783 C CA . LEU A 1 94 ? -1.449 18.906 14.562 1 88.56 94 LEU A CA 1
ATOM 784 C C . LEU A 1 94 ? -1.361 20.094 15.516 1 88.56 94 LEU A C 1
ATOM 786 O O . LEU A 1 94 ? -2.271 20.922 15.562 1 88.56 94 LEU A O 1
ATOM 790 N N . SER A 1 95 ? -0.406 20.203 16.328 1 83.31 95 SER A N 1
ATOM 791 C CA . SER A 1 95 ? -0.313 21.109 17.469 1 83.31 95 SER A CA 1
ATOM 792 C C . SER A 1 95 ? 0.223 22.469 17.047 1 83.31 95 SER A C 1
ATOM 794 O O . SER A 1 95 ? 0.64 23.266 17.891 1 83.31 95 SER A O 1
ATOM 796 N N . CYS A 1 96 ? 0.372 22.844 15.797 1 79.19 96 CYS A N 1
ATOM 797 C CA . CYS A 1 96 ? 0.902 24.141 15.383 1 79.19 96 CYS A CA 1
ATOM 798 C C . CYS A 1 96 ? -0.011 24.797 14.367 1 79.19 96 CYS A C 1
ATOM 800 O O . CYS A 1 96 ? -0.864 24.141 13.766 1 79.19 96 CYS A O 1
ATOM 802 N N . ASP A 1 97 ? 0.264 26.172 14.383 1 85.06 97 ASP A N 1
ATOM 803 C CA . ASP A 1 97 ? -0.435 26.906 13.328 1 85.06 97 ASP A CA 1
ATOM 804 C C . ASP A 1 97 ? 0.121 26.547 11.953 1 85.06 97 ASP A C 1
ATOM 806 O O . ASP A 1 97 ? 1.332 26.391 11.789 1 85.06 97 ASP A O 1
ATOM 810 N N . LEU A 1 98 ? -0.856 26.438 11.023 1 90.88 98 LEU A N 1
ATOM 811 C CA . LEU A 1 98 ? -0.469 26.031 9.68 1 90.88 98 LEU A CA 1
ATOM 812 C C . LEU A 1 98 ? -0.749 27.125 8.672 1 90.88 98 LEU A C 1
ATOM 814 O O . LEU A 1 98 ? -1.642 27.953 8.883 1 90.88 98 LEU A O 1
ATOM 818 N N . GLN A 1 99 ? 0.092 27.219 7.73 1 90.88 99 GLN A N 1
ATOM 819 C CA . GLN A 1 99 ? -0.229 28.016 6.555 1 90.88 99 GLN A CA 1
ATOM 820 C C . GLN A 1 99 ? -1.135 27.25 5.594 1 90.88 99 GLN A C 1
ATOM 822 O O . GLN A 1 99 ? -0.661 26.672 4.621 1 90.88 99 GLN A O 1
ATOM 827 N N . VAL A 1 100 ? -2.367 27.359 5.777 1 89.56 100 VAL A N 1
ATOM 828 C CA . VAL A 1 100 ? -3.373 26.5 5.145 1 89.56 100 VAL A CA 1
ATOM 829 C C . VAL A 1 100 ? -3.35 26.719 3.631 1 89.56 100 VAL A C 1
ATOM 831 O O . VAL A 1 100 ? -3.553 25.781 2.863 1 89.56 100 VAL A O 1
ATOM 834 N N . ASP A 1 101 ? -3.062 27.922 3.193 1 90.56 101 ASP A N 1
ATOM 835 C CA . ASP A 1 101 ? -3.092 28.25 1.773 1 90.56 101 ASP A CA 1
ATOM 836 C C . ASP A 1 101 ? -1.931 27.594 1.029 1 90.56 101 ASP A C 1
ATOM 838 O O . ASP A 1 101 ? -1.936 27.531 -0.202 1 90.56 101 ASP A O 1
ATOM 842 N N . LYS A 1 102 ? -1.018 27.094 1.762 1 93.62 102 LYS A N 1
ATOM 843 C CA . LYS A 1 102 ? 0.165 26.531 1.118 1 93.62 102 LYS A CA 1
ATOM 844 C C . LYS A 1 102 ? 0.203 25 1.268 1 93.62 102 LYS A C 1
ATOM 846 O O . LYS A 1 102 ? 1.185 24.359 0.889 1 93.62 102 LYS A O 1
ATOM 851 N N . MET A 1 103 ? -0.812 24.484 1.812 1 94 103 MET A N 1
ATOM 852 C CA . MET A 1 103 ? -0.876 23.031 1.957 1 94 103 MET A CA 1
ATOM 853 C C . MET A 1 103 ? -0.95 22.344 0.594 1 94 103 MET A C 1
ATOM 855 O O . MET A 1 103 ? -1.533 22.891 -0.345 1 94 103 MET A O 1
ATOM 859 N N . SER A 1 104 ? -0.371 21.203 0.476 1 96.12 104 SER A N 1
ATOM 860 C CA . SER A 1 104 ? -0.396 20.453 -0.776 1 96.12 104 SER A CA 1
ATOM 861 C C . SER A 1 104 ? -0.495 18.953 -0.521 1 96.12 104 SER A C 1
ATOM 863 O O . SER A 1 104 ? -0.119 18.469 0.55 1 96.12 104 SER A O 1
ATOM 865 N N . ALA A 1 105 ? -1.056 18.25 -1.492 1 96.06 105 ALA A N 1
ATOM 866 C CA . ALA A 1 105 ? -1.18 16.797 -1.429 1 96.06 105 ALA A CA 1
ATOM 867 C C . ALA A 1 105 ? -0.977 16.172 -2.805 1 96.06 105 ALA A C 1
ATOM 869 O O . ALA A 1 105 ? -1.467 16.688 -3.811 1 96.06 105 ALA A O 1
ATOM 870 N N . VAL A 1 106 ? -0.218 15.125 -2.879 1 96.19 106 VAL A N 1
ATOM 871 C CA . VAL A 1 106 ? -0.002 14.398 -4.125 1 96.19 106 VAL A CA 1
ATOM 872 C C . VAL A 1 106 ? -0.047 12.898 -3.865 1 96.19 106 VAL A C 1
ATOM 874 O O . VAL A 1 106 ? 0.265 12.438 -2.764 1 96.19 106 VAL A O 1
ATOM 877 N N . ILE A 1 107 ? -0.487 12.125 -4.82 1 95.38 107 ILE A N 1
ATOM 878 C CA . ILE A 1 107 ? -0.413 10.672 -4.766 1 95.38 107 ILE A CA 1
ATOM 879 C C . ILE A 1 107 ? 0.517 10.164 -5.863 1 95.38 107 ILE A C 1
ATOM 881 O O . ILE A 1 107 ? 0.323 10.469 -7.043 1 95.38 107 ILE A O 1
ATOM 885 N N . GLU A 1 108 ? 1.518 9.484 -5.406 1 93.31 108 GLU A N 1
ATOM 886 C CA . GLU A 1 108 ? 2.465 8.883 -6.344 1 93.31 108 GLU A CA 1
ATOM 887 C C . GLU A 1 108 ? 2.834 7.469 -5.918 1 93.31 108 GLU A C 1
ATOM 889 O O . GLU A 1 108 ? 3.172 7.23 -4.758 1 93.31 108 GLU A O 1
ATOM 894 N N . ASN A 1 109 ? 2.67 6.504 -6.836 1 93.94 109 ASN A N 1
ATOM 895 C CA . ASN A 1 109 ? 3.064 5.117 -6.605 1 93.94 109 ASN A CA 1
ATOM 896 C C . ASN A 1 109 ? 2.381 4.543 -5.367 1 93.94 109 ASN A C 1
ATOM 898 O O . ASN A 1 109 ? 3.004 3.816 -4.59 1 93.94 109 ASN A O 1
ATOM 902 N N . GLY A 1 110 ? 1.185 4.977 -5.191 1 95.44 110 GLY A N 1
ATOM 903 C CA . GLY A 1 110 ? 0.373 4.414 -4.125 1 95.44 110 GLY A CA 1
ATOM 904 C C . GLY A 1 110 ? 0.678 5.016 -2.764 1 95.44 110 GLY A C 1
ATOM 905 O O . GLY A 1 110 ? 0.329 4.438 -1.732 1 95.44 110 GLY A O 1
ATOM 906 N N . ILE A 1 111 ? 1.412 6.156 -2.777 1 96.19 111 ILE A N 1
ATOM 907 C CA . ILE A 1 111 ? 1.688 6.875 -1.539 1 96.19 111 ILE A CA 1
ATOM 908 C C . ILE A 1 111 ? 1.057 8.266 -1.596 1 96.19 111 ILE A C 1
ATOM 910 O O . ILE A 1 111 ? 1.273 9.016 -2.551 1 96.19 111 ILE A O 1
ATOM 914 N N . LEU A 1 112 ? 0.282 8.562 -0.621 1 96.75 112 LEU A N 1
ATOM 915 C CA . LEU A 1 112 ? -0.217 9.922 -0.446 1 96.75 112 LEU A CA 1
ATOM 916 C C . LEU A 1 112 ? 0.761 10.766 0.373 1 96.75 112 LEU A C 1
ATOM 918 O O . LEU A 1 112 ? 1.135 10.375 1.483 1 96.75 112 LEU A O 1
ATOM 922 N N . GLU A 1 113 ? 1.168 11.82 -0.163 1 96.31 113 GLU A N 1
ATOM 923 C CA . GLU A 1 113 ? 1.998 12.781 0.563 1 96.31 113 GLU A CA 1
ATOM 924 C C . GLU A 1 113 ? 1.253 14.086 0.799 1 96.31 113 GLU A C 1
ATOM 926 O O . GLU A 1 113 ? 0.748 14.703 -0.145 1 96.31 113 GLU A O 1
ATOM 931 N N . VAL A 1 114 ? 1.148 14.469 2.006 1 96.44 114 VAL A N 1
ATOM 932 C CA . VAL A 1 114 ? 0.544 15.742 2.373 1 96.44 114 VAL A CA 1
ATOM 933 C C . VAL A 1 114 ? 1.586 16.625 3.049 1 96.44 114 VAL A C 1
ATOM 935 O O . VAL A 1 114 ? 2.27 16.203 3.98 1 96.44 114 VAL A O 1
ATOM 938 N N . ARG A 1 115 ? 1.696 17.828 2.584 1 96.31 115 ARG A N 1
ATOM 939 C CA . ARG A 1 115 ? 2.607 18.797 3.176 1 96.31 115 ARG A CA 1
ATOM 940 C C . ARG A 1 115 ? 1.84 19.953 3.809 1 96.31 115 ARG A C 1
ATOM 942 O O . ARG A 1 115 ? 0.952 20.531 3.18 1 96.31 115 ARG A O 1
ATOM 949 N N . LEU A 1 116 ? 2.223 20.219 5.027 1 95.31 116 LEU A N 1
ATOM 950 C CA . LEU A 1 116 ? 1.536 21.234 5.816 1 95.31 116 LEU A CA 1
ATOM 951 C C . LEU A 1 116 ? 2.531 22.234 6.406 1 95.31 116 LEU A C 1
ATOM 953 O O . LEU A 1 116 ? 3.014 22.047 7.527 1 95.31 116 LEU A O 1
ATOM 957 N N . PRO A 1 117 ? 2.773 23.344 5.695 1 95.38 117 PRO A N 1
ATOM 958 C CA . PRO A 1 117 ? 3.711 24.344 6.195 1 95.38 117 PRO A CA 1
ATOM 959 C C . PRO A 1 117 ? 3.232 25 7.488 1 95.38 117 PRO A C 1
ATOM 961 O O . PRO A 1 117 ? 2.037 25.266 7.645 1 95.38 117 PRO A O 1
ATOM 964 N N . LYS A 1 118 ? 4.176 25.203 8.359 1 92.5 118 LYS A N 1
ATOM 965 C CA . LYS A 1 118 ? 3.865 25.844 9.633 1 92.5 118 LYS A CA 1
ATOM 966 C C . LYS A 1 118 ? 3.846 27.359 9.5 1 92.5 118 LYS A C 1
ATOM 968 O O . LYS A 1 118 ? 4.605 27.938 8.711 1 92.5 118 LYS A O 1
ATOM 973 N N . ALA A 1 119 ? 3.008 27.984 10.312 1 87.38 119 ALA A N 1
ATOM 974 C CA . ALA A 1 119 ? 2.939 29.438 10.312 1 87.38 119 ALA A CA 1
ATOM 975 C C . ALA A 1 119 ? 4.094 30.047 11.102 1 87.38 119 ALA A C 1
ATOM 977 O O . ALA A 1 119 ? 4.508 29.484 12.125 1 87.38 119 ALA A O 1
ATOM 978 N N . GLN A 1 120 ? 5.066 30.625 10.477 1 71.19 120 GLN A N 1
ATOM 979 C CA . GLN A 1 120 ? 6.137 31.312 11.188 1 71.19 120 GLN A CA 1
ATOM 980 C C . GLN A 1 120 ? 5.57 32.344 12.172 1 71.19 120 GLN A C 1
ATOM 982 O O . GLN A 1 120 ? 4.57 33 11.883 1 71.19 120 GLN A O 1
ATOM 987 N N . ARG A 1 121 ? 5.598 31.953 13.43 1 60.06 121 ARG A N 1
ATOM 988 C CA . ARG A 1 121 ? 5.238 33 14.375 1 60.06 121 ARG A CA 1
ATOM 989 C C . ARG A 1 121 ? 5.969 34.312 14.062 1 60.06 121 ARG A C 1
ATOM 991 O O . ARG A 1 121 ? 7.188 34.312 13.891 1 60.06 121 ARG A O 1
ATOM 998 N N . THR A 1 122 ? 5.367 35.094 13.305 1 49.81 122 THR A N 1
ATOM 999 C CA . THR A 1 122 ? 5.949 36.406 13.375 1 49.81 122 THR A CA 1
ATOM 1000 C C . THR A 1 122 ? 6.461 36.719 14.781 1 49.81 122 THR A C 1
ATOM 1002 O O . THR A 1 122 ? 5.832 36.344 15.773 1 49.81 122 THR A O 1
ATOM 1005 N N . SER A 1 123 ? 7.785 36.594 14.93 1 46.62 123 SER A N 1
ATOM 1006 C CA . SER A 1 123 ? 8.32 37.188 16.156 1 46.62 123 SER A CA 1
ATOM 1007 C C . SER A 1 123 ? 7.402 38.281 16.688 1 46.62 123 SER A C 1
ATOM 1009 O O . SER A 1 123 ? 7.07 39.219 15.977 1 46.62 123 SER A O 1
ATOM 1011 N N . SER A 1 124 ? 6.422 37.938 17.391 1 44.97 124 SER A N 1
ATOM 1012 C CA . SER A 1 124 ? 5.805 39.031 18.125 1 44.97 124 SER A CA 1
ATOM 1013 C C . SER A 1 124 ? 6.824 40.094 18.469 1 44.97 124 SER A C 1
ATOM 1015 O O . SER A 1 124 ? 7.887 39.812 19.031 1 44.97 124 SER A O 1
ATOM 1017 N N . THR A 1 125 ? 7.066 41.031 17.562 1 43.84 125 THR A N 1
ATOM 1018 C CA . THR A 1 125 ? 7.691 42.25 18.062 1 43.84 125 THR A CA 1
ATOM 1019 C C . THR A 1 125 ? 7.273 42.5 19.5 1 43.84 125 THR A C 1
ATOM 1021 O O . THR A 1 125 ? 6.086 42.688 19.797 1 43.84 125 THR A O 1
ATOM 1024 N N . GLY A 1 126 ? 7.715 41.656 20.422 1 45.66 126 GLY A N 1
ATOM 1025 C CA . GLY A 1 126 ? 7.582 42.094 21.797 1 45.66 126 GLY A CA 1
ATOM 1026 C C . GLY A 1 126 ? 7.43 43.594 21.938 1 45.66 126 GLY A C 1
ATOM 1027 O O . GLY A 1 126 ? 8.273 44.375 21.438 1 45.66 126 GLY A O 1
ATOM 1028 N N . ARG A 1 127 ? 6.266 44.031 21.656 1 47.47 127 ARG A N 1
ATOM 1029 C CA . ARG A 1 127 ? 6.027 45.438 21.953 1 47.47 127 ARG A CA 1
ATOM 1030 C C . ARG A 1 127 ? 6.625 45.812 23.312 1 47.47 127 ARG A C 1
ATOM 1032 O O . ARG A 1 127 ? 6.219 45.281 24.344 1 47.47 127 ARG A O 1
ATOM 1039 N N . LYS A 1 128 ? 7.957 45.938 23.266 1 49.66 128 LYS A N 1
ATOM 1040 C CA . LYS A 1 128 ? 8.578 46.531 24.453 1 49.66 128 LYS A CA 1
ATOM 1041 C C . LYS A 1 128 ? 7.707 47.625 25.031 1 49.66 128 LYS A C 1
ATOM 1043 O O . LYS A 1 128 ? 7.387 48.594 24.344 1 49.66 128 LYS A O 1
ATOM 1048 N N . ILE A 1 129 ? 6.824 47.156 25.812 1 48.66 129 ILE A N 1
ATOM 1049 C CA . ILE A 1 129 ? 6.098 48.188 26.547 1 48.66 129 ILE A CA 1
ATOM 1050 C C . ILE A 1 129 ? 7.086 49.094 27.281 1 48.66 129 ILE A C 1
ATOM 1052 O O . ILE A 1 129 ? 7.836 48.625 28.141 1 48.66 129 ILE A O 1
ATOM 1056 N N . GLU A 1 130 ? 7.582 50.062 26.625 1 45.94 130 GLU A N 1
ATOM 1057 C CA . GLU A 1 130 ? 8.328 51.094 27.359 1 45.94 130 GLU A CA 1
ATOM 1058 C C . GLU A 1 130 ? 7.527 51.594 28.562 1 45.94 130 GLU A C 1
ATOM 1060 O O . GLU A 1 130 ? 6.363 51.969 28.406 1 45.94 130 GLU A O 1
ATOM 1065 N N . ILE A 1 131 ? 7.73 50.969 29.656 1 46.91 131 ILE A N 1
ATOM 1066 C CA . ILE A 1 131 ? 7.168 51.594 30.844 1 46.91 131 ILE A CA 1
ATOM 1067 C C . ILE A 1 131 ? 7.711 53 31 1 46.91 131 ILE A C 1
ATOM 1069 O O . ILE A 1 131 ? 8.93 53.219 31.062 1 46.91 131 ILE A O 1
ATOM 1073 N N . ASN A 1 132 ? 6.957 53.906 30.375 1 45.34 132 ASN A N 1
ATOM 1074 C CA . ASN A 1 132 ? 7.254 55.25 30.859 1 45.34 132 ASN A CA 1
ATOM 1075 C C . ASN A 1 132 ? 7.086 55.344 32.375 1 45.34 132 ASN A C 1
ATOM 1077 O O . ASN A 1 132 ? 6.176 54.719 32.938 1 45.34 132 ASN A O 1
ATOM 1081 N N . MET B 1 1 ? -8.484 -36.156 -0.517 1 40.25 1 MET B N 1
ATOM 1082 C CA . MET B 1 1 ? -7.59 -35.375 0.304 1 40.25 1 MET B CA 1
ATOM 1083 C C . MET B 1 1 ? -7.668 -33.906 -0.092 1 40.25 1 MET B C 1
ATOM 1085 O O . MET B 1 1 ? -7.555 -33.562 -1.271 1 40.25 1 MET B O 1
ATOM 1089 N N . ASN B 1 2 ? -8.422 -33.125 0.711 1 46.31 2 ASN B N 1
ATOM 1090 C CA . ASN B 1 2 ? -8.789 -31.766 0.33 1 46.31 2 ASN B CA 1
ATOM 1091 C C . ASN B 1 2 ? -7.559 -30.875 0.209 1 46.31 2 ASN B C 1
ATOM 1093 O O . ASN B 1 2 ? -6.98 -30.469 1.218 1 46.31 2 ASN B O 1
ATOM 1097 N N . PHE B 1 3 ? -6.898 -31.094 -0.958 1 53.88 3 PHE B N 1
ATOM 1098 C CA . PHE B 1 3 ? -5.707 -30.375 -1.404 1 53.88 3 PHE B CA 1
ATOM 1099 C C . PHE B 1 3 ? -5.75 -28.922 -0.955 1 53.88 3 PHE B C 1
ATOM 1101 O O . PHE B 1 3 ? -4.719 -28.359 -0.595 1 53.88 3 PHE B O 1
ATOM 1108 N N . ASP B 1 4 ? -6.898 -28.469 -0.786 1 60.72 4 ASP B N 1
ATOM 1109 C CA . ASP B 1 4 ? -7.098 -27.062 -0.412 1 60.72 4 ASP B CA 1
ATOM 1110 C C . ASP B 1 4 ? -6.652 -26.812 1.027 1 60.72 4 ASP B C 1
ATOM 1112 O O . ASP B 1 4 ? -6.035 -25.781 1.321 1 60.72 4 ASP B O 1
ATOM 1116 N N . ASP B 1 5 ? -6.961 -27.828 1.812 1 60.03 5 ASP B N 1
ATOM 1117 C CA . ASP B 1 5 ? -6.621 -27.703 3.227 1 60.03 5 ASP B CA 1
ATOM 1118 C C . ASP B 1 5 ? -5.113 -27.797 3.441 1 60.03 5 ASP B C 1
ATOM 1120 O O . ASP B 1 5 ? -4.555 -27.078 4.277 1 60.03 5 ASP B O 1
ATOM 1124 N N . SER B 1 6 ? -4.488 -28.766 2.771 1 58.5 6 SER B N 1
ATOM 1125 C CA . SER B 1 6 ? -3.051 -28.969 2.908 1 58.5 6 SER B CA 1
ATOM 1126 C C . SER B 1 6 ? -2.27 -27.766 2.418 1 58.5 6 SER B C 1
ATOM 1128 O O . SER B 1 6 ? -1.283 -27.359 3.037 1 58.5 6 SER B O 1
ATOM 1130 N N . PHE B 1 7 ? -2.756 -27.25 1.453 1 58.22 7 PHE B N 1
ATOM 1131 C CA . PHE B 1 7 ? -2.102 -26.094 0.866 1 58.22 7 PHE B CA 1
ATOM 1132 C C . PHE B 1 7 ? -2.199 -24.891 1.797 1 58.22 7 PHE B C 1
ATOM 1134 O O . PHE B 1 7 ? -1.265 -24.094 1.888 1 58.22 7 PHE B O 1
ATOM 1141 N N . ARG B 1 8 ? -3.318 -24.859 2.408 1 59.44 8 ARG B N 1
ATOM 1142 C CA . ARG B 1 8 ? -3.492 -23.781 3.381 1 59.44 8 ARG B CA 1
ATOM 1143 C C . ARG B 1 8 ? -2.482 -23.906 4.516 1 59.44 8 ARG B C 1
ATOM 1145 O O . ARG B 1 8 ? -1.954 -22.906 4.996 1 59.44 8 ARG B O 1
ATOM 1152 N N . ARG B 1 9 ? -2.262 -25.141 4.895 1 54.97 9 ARG B N 1
ATOM 1153 C CA . ARG B 1 9 ? -1.342 -25.422 5.992 1 54.97 9 ARG B CA 1
ATOM 1154 C C . ARG B 1 9 ? 0.098 -25.125 5.59 1 54.97 9 ARG B C 1
ATOM 1156 O O . ARG B 1 9 ? 0.867 -24.562 6.371 1 54.97 9 ARG B O 1
ATOM 1163 N N . MET B 1 10 ? 0.471 -25.609 4.453 1 56.69 10 MET B N 1
ATOM 1164 C CA . MET B 1 10 ? 1.826 -25.359 3.967 1 56.69 10 MET B CA 1
ATOM 1165 C C . MET B 1 10 ? 2.096 -23.875 3.82 1 56.69 10 MET B C 1
ATOM 1167 O O . MET B 1 10 ? 3.178 -23.391 4.164 1 56.69 10 MET B O 1
ATOM 1171 N N . ARG B 1 11 ? 1.04 -23.188 3.342 1 57.12 11 ARG B N 1
ATOM 1172 C CA . ARG B 1 11 ? 1.128 -21.734 3.193 1 57.12 11 ARG B CA 1
ATOM 1173 C C . ARG B 1 11 ? 1.407 -21.062 4.531 1 57.12 11 ARG B C 1
ATOM 1175 O O . ARG B 1 11 ? 2.236 -20.156 4.617 1 57.12 11 ARG B O 1
ATOM 1182 N N . ARG B 1 12 ? 0.688 -21.531 5.5 1 56.22 12 ARG B N 1
ATOM 1183 C CA . ARG B 1 12 ? 0.885 -20.984 6.84 1 56.22 12 ARG B CA 1
ATOM 1184 C C . ARG B 1 12 ? 2.316 -21.219 7.316 1 56.22 12 ARG B C 1
ATOM 1186 O O . ARG B 1 12 ? 2.918 -20.328 7.93 1 56.22 12 ARG B O 1
ATOM 1193 N N . THR B 1 13 ? 2.785 -22.375 7.125 1 52.62 13 THR B N 1
ATOM 1194 C CA . THR B 1 13 ? 4.129 -22.719 7.59 1 52.62 13 THR B CA 1
ATOM 1195 C C . THR B 1 13 ? 5.172 -21.844 6.895 1 52.62 13 THR B C 1
ATOM 1197 O O . THR B 1 13 ? 6.113 -21.359 7.531 1 52.62 13 THR B O 1
ATOM 1200 N N . PHE B 1 14 ? 5.051 -21.75 5.641 1 55.66 14 PHE B N 1
ATOM 1201 C CA . PHE B 1 14 ? 5.984 -20.922 4.883 1 55.66 14 PHE B CA 1
ATOM 1202 C C . PHE B 1 14 ? 5.898 -19.469 5.328 1 55.66 14 PHE B C 1
ATOM 1204 O O . PHE B 1 14 ? 6.918 -18.781 5.426 1 55.66 14 PHE B O 1
ATOM 1211 N N . ASP B 1 15 ? 4.664 -19.047 5.574 1 57.06 15 ASP B N 1
ATOM 1212 C CA . ASP B 1 15 ? 4.465 -17.703 6.117 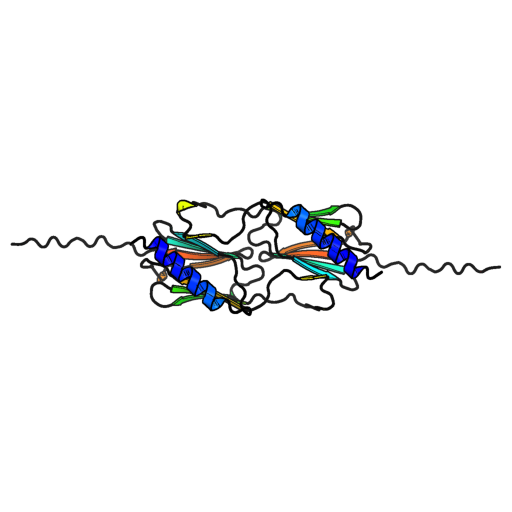1 57.06 15 ASP B CA 1
ATOM 1213 C C . ASP B 1 15 ? 5.164 -17.547 7.465 1 57.06 15 ASP B C 1
ATOM 1215 O O . ASP B 1 15 ? 5.738 -16.5 7.75 1 57.06 15 ASP B O 1
ATOM 1219 N N . ASP B 1 16 ? 5.078 -18.562 8.164 1 52.53 16 ASP B N 1
ATOM 1220 C CA . ASP B 1 16 ? 5.707 -18.516 9.484 1 52.53 16 ASP B CA 1
ATOM 1221 C C . ASP B 1 16 ? 7.227 -18.422 9.367 1 52.53 16 ASP B C 1
ATOM 1223 O O . ASP B 1 16 ? 7.883 -17.828 10.219 1 52.53 16 ASP B O 1
ATOM 1227 N N . PHE B 1 17 ? 7.754 -19.25 8.5 1 50.88 17 PHE B N 1
ATOM 1228 C CA . PHE B 1 17 ? 9.203 -19.297 8.352 1 50.88 17 PHE B CA 1
ATOM 1229 C C . PHE B 1 17 ? 9.742 -17.922 7.941 1 50.88 17 PHE B C 1
ATOM 1231 O O . PHE B 1 17 ? 10.82 -17.516 8.375 1 50.88 17 PHE B O 1
ATOM 1238 N N . PHE B 1 18 ? 9.117 -17.281 7.074 1 54.22 18 PHE B N 1
ATOM 1239 C CA . PHE B 1 18 ? 9.602 -15.977 6.664 1 54.22 18 PHE B CA 1
ATOM 1240 C C . PHE B 1 18 ? 9.109 -14.891 7.613 1 54.22 18 PHE B C 1
ATOM 1242 O O . PHE B 1 18 ? 8.992 -13.727 7.227 1 54.22 18 PHE B O 1
ATOM 1249 N N . ASN B 1 19 ? 8.656 -15.344 8.711 1 53.94 19 ASN B N 1
ATOM 1250 C CA . ASN B 1 19 ? 8.297 -14.43 9.789 1 53.94 19 ASN B CA 1
ATOM 1251 C C . ASN B 1 19 ? 9.531 -13.82 10.438 1 53.94 19 ASN B C 1
ATOM 1253 O O . ASN B 1 19 ? 9.547 -13.586 11.648 1 53.94 19 ASN B O 1
ATOM 1257 N N . ASP B 1 20 ? 10.57 -13.938 9.695 1 55.31 20 ASP B N 1
ATOM 1258 C CA . ASP B 1 20 ? 11.656 -13.125 10.219 1 55.31 20 ASP B CA 1
ATOM 1259 C C . ASP B 1 20 ? 11.211 -11.68 10.43 1 55.31 20 ASP B C 1
ATOM 1261 O O . ASP B 1 20 ? 10.68 -11.047 9.508 1 55.31 20 ASP B O 1
ATOM 1265 N N . PRO B 1 21 ? 11.203 -11.32 11.672 1 58.31 21 PRO B N 1
ATOM 1266 C CA . PRO B 1 21 ? 10.742 -9.977 12.031 1 58.31 21 PRO B CA 1
ATOM 1267 C C . PRO B 1 21 ? 11.344 -8.891 11.148 1 58.31 21 PRO B C 1
ATOM 1269 O O . PRO B 1 21 ? 10.812 -7.785 11.07 1 58.31 21 PRO B O 1
ATOM 1272 N N . CYS B 1 22 ? 12.461 -9.328 10.438 1 62.41 22 CYS B N 1
ATOM 1273 C CA . CYS B 1 22 ? 13.141 -8.289 9.664 1 62.41 22 CYS B CA 1
ATOM 1274 C C . CYS B 1 22 ? 12.5 -8.133 8.289 1 62.41 22 CYS B C 1
ATOM 1276 O O . CYS B 1 22 ? 12.82 -7.188 7.562 1 62.41 22 CYS B O 1
ATOM 1278 N N . TYR B 1 23 ? 11.555 -9.023 8.086 1 71.56 23 TYR B N 1
ATOM 1279 C CA . TYR B 1 23 ? 10.977 -8.945 6.754 1 71.56 23 TYR B CA 1
ATOM 1280 C C . TYR B 1 23 ? 9.555 -8.398 6.809 1 71.56 23 TYR B C 1
ATOM 1282 O O . TYR B 1 23 ? 8.766 -8.781 7.676 1 71.56 23 TYR B O 1
ATOM 1290 N N . ARG B 1 24 ? 9.391 -7.453 5.926 1 83.25 24 ARG B N 1
ATOM 1291 C CA . ARG B 1 24 ? 8.039 -6.941 5.727 1 83.25 24 ARG B CA 1
ATOM 1292 C C . ARG B 1 24 ? 7.203 -7.906 4.891 1 83.25 24 ARG B C 1
ATOM 1294 O O . ARG B 1 24 ? 7.75 -8.734 4.16 1 83.25 24 ARG B O 1
ATOM 1301 N N . LYS B 1 25 ? 5.961 -7.914 5.184 1 90.38 25 LYS B N 1
ATOM 1302 C CA . LYS B 1 25 ? 5.059 -8.812 4.473 1 90.38 25 LYS B CA 1
ATOM 1303 C C . LYS B 1 25 ? 3.947 -8.047 3.773 1 90.38 25 LYS B C 1
ATOM 1305 O O . LYS B 1 25 ? 2.9 -7.773 4.367 1 90.38 25 LYS B O 1
ATOM 1310 N N . PRO B 1 26 ? 4.23 -7.688 2.49 1 94.62 26 PRO B N 1
ATOM 1311 C CA . PRO B 1 26 ? 3.145 -6.996 1.79 1 94.62 26 PRO B CA 1
ATOM 1312 C C . PRO B 1 26 ? 1.884 -7.848 1.671 1 94.62 26 PRO B C 1
ATOM 1314 O O . PRO B 1 26 ? 1.972 -9.07 1.504 1 94.62 26 PRO B O 1
ATOM 1317 N N . ALA B 1 27 ? 0.753 -7.289 1.844 1 93.25 27 ALA B N 1
ATOM 1318 C CA . ALA B 1 27 ? -0.515 -7.984 1.647 1 93.25 27 ALA B CA 1
ATOM 1319 C C . ALA B 1 27 ? -0.681 -8.422 0.195 1 93.25 27 ALA B C 1
ATOM 1321 O O . ALA B 1 27 ? -0.366 -7.668 -0.727 1 93.25 27 ALA B O 1
ATOM 1322 N N . ILE B 1 28 ? -1.166 -9.648 -0.015 1 95.06 28 ILE B N 1
ATOM 1323 C CA . ILE B 1 28 ? -1.341 -10.133 -1.379 1 95.06 28 ILE B CA 1
ATOM 1324 C C . ILE B 1 28 ? -2.729 -10.758 -1.532 1 95.06 28 ILE B C 1
ATOM 1326 O O . ILE B 1 28 ? -3.316 -11.227 -0.556 1 95.06 28 ILE B O 1
ATOM 1330 N N . ASP B 1 29 ? -3.264 -10.648 -2.707 1 93.88 29 ASP B N 1
ATOM 1331 C CA . ASP B 1 29 ? -4.398 -11.445 -3.17 1 93.88 29 ASP B CA 1
ATOM 1332 C C . ASP B 1 29 ? -3.994 -12.359 -4.32 1 93.88 29 ASP B C 1
ATOM 1334 O O . ASP B 1 29 ? -3.246 -11.953 -5.215 1 93.88 29 ASP B O 1
ATOM 1338 N N . VAL B 1 30 ? -4.43 -13.586 -4.262 1 93.94 30 VAL B N 1
ATOM 1339 C CA . VAL B 1 30 ? -4.203 -14.508 -5.371 1 93.94 30 VAL B CA 1
ATOM 1340 C C . VAL B 1 30 ? -5.539 -15.062 -5.867 1 93.94 30 VAL B C 1
ATOM 1342 O O . VAL B 1 30 ? -6.301 -15.648 -5.094 1 93.94 30 VAL B O 1
ATOM 1345 N N . TYR B 1 31 ? -5.707 -14.883 -7.109 1 92.56 31 TYR B N 1
ATOM 1346 C CA . TYR B 1 31 ? -6.914 -15.383 -7.75 1 92.56 31 TYR B CA 1
ATOM 1347 C C . TYR B 1 31 ? -6.609 -16.594 -8.633 1 92.56 31 TYR B C 1
ATOM 1349 O O . TYR B 1 31 ? -5.676 -16.562 -9.438 1 92.56 31 TYR B O 1
ATOM 1357 N N . ASN B 1 32 ? -7.391 -17.594 -8.375 1 91.25 32 ASN B N 1
ATOM 1358 C CA . ASN B 1 32 ? -7.293 -18.781 -9.219 1 91.25 32 ASN B CA 1
ATOM 1359 C C . ASN B 1 32 ? -8.406 -18.828 -10.258 1 91.25 32 ASN B C 1
ATOM 1361 O O . ASN B 1 32 ? -9.461 -19.422 -10.023 1 91.25 32 ASN B O 1
ATOM 1365 N N . LYS B 1 33 ? -8.117 -18.281 -11.398 1 90.5 33 LYS B N 1
ATOM 1366 C CA . LYS B 1 33 ? -9.086 -18.297 -12.5 1 90.5 33 LYS B CA 1
ATOM 1367 C C . LYS B 1 33 ? -8.938 -19.562 -13.336 1 90.5 33 LYS B C 1
ATOM 1369 O O . LYS B 1 33 ? -7.992 -20.328 -13.141 1 90.5 33 LYS B O 1
ATOM 1374 N N . SER B 1 34 ? -9.867 -19.766 -14.219 1 88.44 34 SER B N 1
ATOM 1375 C CA . SER B 1 34 ? -9.844 -20.969 -15.039 1 88.44 34 SER B CA 1
ATOM 1376 C C . SER B 1 34 ? -8.633 -20.984 -15.969 1 88.44 34 SER B C 1
ATOM 1378 O O . SER B 1 34 ? -8.023 -22.031 -16.188 1 88.44 34 SER B O 1
ATOM 1380 N N . ASP B 1 35 ? -8.234 -19.828 -16.391 1 92 35 ASP B N 1
ATOM 1381 C CA . ASP B 1 35 ? -7.215 -19.766 -17.438 1 92 35 ASP B CA 1
ATOM 1382 C C . ASP B 1 35 ? -5.898 -19.234 -16.891 1 92 35 ASP B C 1
ATOM 1384 O O . ASP B 1 35 ? -4.848 -19.375 -17.516 1 92 35 ASP B O 1
ATOM 1388 N N . GLU B 1 36 ? -5.949 -18.578 -15.758 1 93.62 36 GLU B N 1
ATOM 1389 C CA . GLU B 1 36 ? -4.719 -18 -15.227 1 93.62 36 GLU B CA 1
ATOM 1390 C C . GLU B 1 36 ? -4.82 -17.781 -13.719 1 93.62 36 GLU B C 1
ATOM 1392 O O . GLU B 1 36 ? -5.914 -17.781 -13.156 1 93.62 36 GLU B O 1
ATOM 1397 N N . TYR B 1 37 ? -3.678 -17.609 -13.109 1 93.12 37 TYR B N 1
ATOM 1398 C CA . TYR B 1 37 ? -3.594 -17 -11.789 1 93.12 37 TYR B CA 1
ATOM 1399 C C . TYR B 1 37 ? -3.336 -15.508 -11.891 1 93.12 37 TYR B C 1
ATOM 1401 O O . TYR B 1 37 ? -2.609 -15.055 -12.781 1 93.12 37 TYR B O 1
ATOM 1409 N N . VAL B 1 38 ? -3.924 -14.773 -10.992 1 94.88 38 VAL B N 1
ATOM 1410 C CA . VAL B 1 38 ? -3.627 -13.352 -10.883 1 94.88 38 VAL B CA 1
ATOM 1411 C C . VAL B 1 38 ? -3.246 -13.008 -9.438 1 94.88 38 VAL B C 1
ATOM 1413 O O . VAL B 1 38 ? -3.975 -13.344 -8.5 1 94.88 38 VAL B O 1
ATOM 1416 N N . LEU B 1 39 ? -2.086 -12.422 -9.32 1 95.06 39 LEU B N 1
ATOM 1417 C CA . LEU B 1 39 ? -1.617 -11.984 -8.008 1 95.06 39 LEU B CA 1
ATOM 1418 C C . LEU B 1 39 ? -1.558 -10.461 -7.934 1 95.06 39 LEU B C 1
ATOM 1420 O O . LEU B 1 39 ? -1.035 -9.812 -8.844 1 95.06 39 LEU B O 1
ATOM 1424 N N . HIS B 1 40 ? -2.178 -9.945 -6.906 1 95.62 40 HIS B N 1
ATOM 1425 C CA . HIS B 1 40 ? -2.033 -8.531 -6.566 1 95.62 40 HIS B CA 1
ATOM 1426 C C . HIS B 1 40 ? -1.302 -8.359 -5.238 1 95.62 40 HIS B C 1
ATOM 1428 O O . HIS B 1 40 ? -1.65 -9 -4.242 1 95.62 40 HIS B O 1
ATOM 1434 N N . ALA B 1 41 ? -0.287 -7.551 -5.18 1 95.75 41 ALA B N 1
ATOM 1435 C CA . ALA B 1 41 ? 0.448 -7.246 -3.955 1 95.75 41 ALA B CA 1
ATOM 1436 C C . ALA B 1 41 ? 0.478 -5.742 -3.691 1 95.75 41 ALA B C 1
ATOM 1438 O O . ALA B 1 41 ? 0.675 -4.949 -4.613 1 95.75 41 ALA B O 1
ATOM 1439 N N . ASP B 1 42 ? 0.197 -5.418 -2.445 1 96.06 42 ASP B N 1
ATOM 1440 C CA . ASP B 1 42 ? 0.358 -4.023 -2.047 1 96.06 42 ASP B CA 1
ATOM 1441 C C . ASP B 1 42 ? 1.834 -3.666 -1.884 1 96.06 42 ASP B C 1
ATOM 1443 O O . ASP B 1 42 ? 2.486 -4.117 -0.939 1 96.06 42 ASP B O 1
ATOM 1447 N N . VAL B 1 43 ? 2.344 -2.742 -2.785 1 96.25 43 VAL B N 1
ATOM 1448 C CA . VAL B 1 43 ? 3.752 -2.361 -2.719 1 96.25 43 VAL B CA 1
ATOM 1449 C C . VAL B 1 43 ? 3.883 -0.848 -2.879 1 96.25 43 VAL B C 1
ATOM 1451 O O . VAL B 1 43 ? 4.605 -0.371 -3.758 1 96.25 43 VAL B O 1
ATOM 1454 N N . PRO B 1 44 ? 3.285 -0.151 -1.987 1 95.94 44 PRO B N 1
ATOM 1455 C CA . PRO B 1 44 ? 3.369 1.307 -2.096 1 95.94 44 PRO B CA 1
ATOM 1456 C C . PRO B 1 44 ? 4.809 1.816 -2.094 1 95.94 44 PRO B C 1
ATOM 1458 O O . PRO B 1 44 ? 5.613 1.404 -1.254 1 95.94 44 PRO B O 1
ATOM 1461 N N . GLY B 1 45 ? 5.098 2.709 -3.016 1 94.31 45 GLY B N 1
ATOM 1462 C CA . GLY B 1 45 ? 6.395 3.369 -3.068 1 94.31 45 GLY B CA 1
ATOM 1463 C C . GLY B 1 45 ? 7.43 2.584 -3.85 1 94.31 45 GLY B C 1
ATOM 1464 O O . GLY B 1 45 ? 8.555 3.055 -4.051 1 94.31 45 GLY B O 1
ATOM 1465 N N . ILE B 1 46 ? 7.047 1.42 -4.266 1 93.44 46 ILE B N 1
ATOM 1466 C CA . ILE B 1 46 ? 8 0.561 -4.957 1 93.44 46 ILE B CA 1
ATOM 1467 C C . ILE B 1 46 ? 7.973 0.851 -6.453 1 93.44 46 ILE B C 1
ATOM 1469 O O . ILE B 1 46 ? 6.898 1.021 -7.039 1 93.44 46 ILE B O 1
ATOM 1473 N N . GLN B 1 47 ? 9.133 0.887 -7.012 1 90.5 47 GLN B N 1
ATOM 1474 C CA . GLN B 1 47 ? 9.273 0.976 -8.461 1 90.5 47 GLN B CA 1
ATOM 1475 C C . GLN B 1 47 ? 9.578 -0.391 -9.07 1 90.5 47 GLN B C 1
ATOM 1477 O O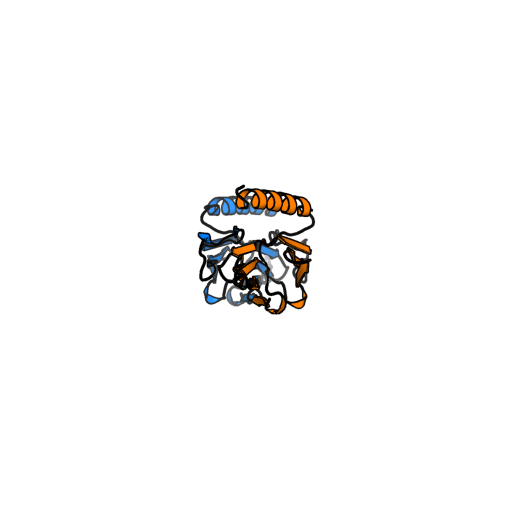 . GLN B 1 47 ? 10.008 -1.308 -8.367 1 90.5 47 GLN B O 1
ATOM 1482 N N . LYS B 1 48 ? 9.352 -0.46 -10.344 1 89.75 48 LYS B N 1
ATOM 1483 C CA . LYS B 1 48 ? 9.578 -1.716 -11.055 1 89.75 48 LYS B CA 1
ATOM 1484 C C . LYS B 1 48 ? 11.008 -2.221 -10.836 1 89.75 48 LYS B C 1
ATOM 1486 O O . LYS B 1 48 ? 11.227 -3.422 -10.68 1 89.75 48 LYS B O 1
ATOM 1491 N N . SER B 1 49 ? 11.93 -1.298 -10.797 1 88.5 49 SER B N 1
ATOM 1492 C CA . SER B 1 49 ? 13.336 -1.649 -10.664 1 88.5 49 SER B CA 1
ATOM 1493 C C . SER B 1 49 ? 13.648 -2.193 -9.273 1 88.5 49 SER B C 1
ATOM 1495 O O . SER B 1 49 ? 14.688 -2.818 -9.062 1 88.5 49 SER B O 1
ATOM 1497 N N . ASP B 1 50 ? 12.695 -2.018 -8.336 1 88.5 50 ASP B N 1
ATOM 1498 C CA . ASP B 1 50 ? 12.953 -2.375 -6.949 1 88.5 50 ASP B CA 1
ATOM 1499 C C . ASP B 1 50 ? 12.289 -3.703 -6.59 1 88.5 50 ASP B C 1
ATOM 1501 O O . ASP B 1 50 ? 12.242 -4.086 -5.418 1 88.5 50 ASP B O 1
ATOM 1505 N N . VAL B 1 51 ? 11.742 -4.352 -7.57 1 94.5 51 VAL B N 1
ATOM 1506 C CA . VAL B 1 51 ? 11.039 -5.598 -7.285 1 94.5 51 VAL B CA 1
ATOM 1507 C C . VAL B 1 51 ? 11.484 -6.684 -8.258 1 94.5 51 VAL B C 1
ATOM 1509 O O . VAL B 1 51 ? 11.68 -6.418 -9.445 1 94.5 51 VAL B O 1
ATOM 1512 N N . ASN B 1 52 ? 11.688 -7.84 -7.73 1 96.19 52 ASN B N 1
ATOM 1513 C CA . ASN B 1 52 ? 12 -9.023 -8.523 1 96.19 52 ASN B CA 1
ATOM 1514 C C . ASN B 1 52 ? 10.891 -10.07 -8.422 1 96.19 52 ASN B C 1
ATOM 1516 O O . ASN B 1 52 ? 10.445 -10.406 -7.328 1 96.19 52 ASN B O 1
ATOM 1520 N N . VAL B 1 53 ? 10.406 -10.484 -9.547 1 96.12 53 VAL B N 1
ATOM 1521 C CA . VAL B 1 53 ? 9.414 -11.555 -9.641 1 96.12 53 VAL B CA 1
ATOM 1522 C C . VAL B 1 53 ? 9.992 -12.734 -10.406 1 96.12 53 VAL B C 1
ATOM 1524 O O . VAL B 1 53 ? 10.422 -12.586 -11.555 1 96.12 53 VAL B O 1
ATOM 1527 N N . GLU B 1 54 ? 9.953 -13.852 -9.781 1 94.5 54 GLU B N 1
ATOM 1528 C CA . GLU B 1 54 ? 10.562 -15.016 -10.422 1 94.5 54 GLU B CA 1
ATOM 1529 C C . GLU B 1 54 ? 9.766 -16.281 -10.133 1 94.5 54 GLU B C 1
ATOM 1531 O O . GLU B 1 54 ? 9.211 -16.438 -9.047 1 94.5 54 GLU B O 1
ATOM 1536 N N . LEU B 1 55 ? 9.688 -17.047 -11.094 1 91.75 55 LEU B N 1
ATOM 1537 C CA . LEU B 1 55 ? 9.188 -18.406 -10.898 1 91.75 55 LEU B CA 1
ATOM 1538 C C . LEU B 1 55 ? 10.336 -19.375 -10.633 1 91.75 55 LEU B C 1
ATOM 1540 O O . LEU B 1 55 ? 11.188 -19.578 -11.5 1 91.75 55 LEU B O 1
ATOM 1544 N N . VAL B 1 56 ? 10.352 -19.891 -9.445 1 90.44 56 VAL B N 1
ATOM 1545 C CA . VAL B 1 56 ? 11.383 -20.859 -9.094 1 90.44 56 VAL B CA 1
ATOM 1546 C C . VAL B 1 56 ? 10.859 -22.281 -9.32 1 90.44 56 VAL B C 1
ATOM 1548 O O . VAL B 1 56 ? 9.852 -22.688 -8.734 1 90.44 56 VAL B O 1
ATOM 1551 N N . GLY B 1 57 ? 11.523 -23 -10.125 1 87.25 57 GLY B N 1
ATOM 1552 C CA . GLY B 1 57 ? 10.961 -24.266 -10.555 1 87.25 57 GLY B CA 1
ATOM 1553 C C . GLY B 1 57 ? 9.727 -24.125 -11.422 1 87.25 57 GLY B C 1
ATOM 1554 O O . GLY B 1 57 ? 9.648 -23.203 -12.242 1 87.25 57 GLY B O 1
ATOM 1555 N N . ASP B 1 58 ? 8.711 -25.078 -11.305 1 81.38 58 ASP B N 1
ATOM 1556 C CA . ASP B 1 58 ? 7.566 -25.062 -12.211 1 81.38 58 ASP B CA 1
ATOM 1557 C C . ASP B 1 58 ? 6.363 -24.375 -11.562 1 81.38 58 ASP B C 1
ATOM 1559 O O . ASP B 1 58 ? 5.461 -23.906 -12.25 1 81.38 58 ASP B O 1
ATOM 1563 N N . ASN B 1 59 ? 6.438 -24.156 -10.258 1 86.19 59 ASN B N 1
ATOM 1564 C CA . ASN B 1 59 ? 5.152 -23.812 -9.664 1 86.19 59 ASN B CA 1
ATOM 1565 C C . ASN B 1 59 ? 5.32 -22.922 -8.438 1 86.19 59 ASN B C 1
ATOM 1567 O O . ASN B 1 59 ? 4.406 -22.797 -7.621 1 86.19 59 ASN B O 1
ATOM 1571 N N . ASN B 1 60 ? 6.547 -22.406 -8.242 1 91.69 60 ASN B N 1
ATOM 1572 C CA . ASN B 1 60 ? 6.781 -21.547 -7.086 1 91.69 60 ASN B CA 1
ATOM 1573 C C . ASN B 1 60 ? 7.043 -20.109 -7.5 1 91.69 60 ASN B C 1
ATOM 1575 O O . ASN B 1 60 ? 8.109 -19.781 -8.023 1 91.69 60 ASN B O 1
ATOM 1579 N N . LEU B 1 61 ? 6.094 -19.297 -7.203 1 94.19 61 LEU B N 1
ATOM 1580 C CA . LEU B 1 61 ? 6.25 -17.891 -7.516 1 94.19 61 LEU B CA 1
ATOM 1581 C C . LEU B 1 61 ? 6.895 -17.141 -6.352 1 94.19 61 LEU B C 1
ATOM 1583 O O . LEU B 1 61 ? 6.418 -17.219 -5.219 1 94.19 61 LEU B O 1
ATOM 1587 N N . VAL B 1 62 ? 7.984 -16.438 -6.625 1 94.75 62 VAL B N 1
ATOM 1588 C CA . VAL B 1 62 ? 8.688 -15.672 -5.598 1 94.75 62 VAL B CA 1
ATOM 1589 C C . VAL B 1 62 ? 8.688 -14.188 -5.957 1 94.75 62 VAL B C 1
ATOM 1591 O O . VAL B 1 62 ? 9.023 -13.82 -7.086 1 94.75 62 VAL B O 1
ATOM 1594 N N . ILE B 1 63 ? 8.305 -13.383 -5.027 1 95.62 63 ILE B N 1
ATOM 1595 C CA . ILE B 1 63 ? 8.344 -11.93 -5.172 1 95.62 63 ILE B CA 1
ATOM 1596 C C . ILE B 1 63 ? 9.234 -11.328 -4.082 1 95.62 63 ILE B C 1
ATOM 1598 O O . ILE B 1 63 ? 9.055 -11.617 -2.898 1 95.62 63 ILE B O 1
ATOM 1602 N N . GLU B 1 64 ? 10.219 -10.555 -4.543 1 95.69 64 GLU B N 1
ATOM 1603 C CA . GLU B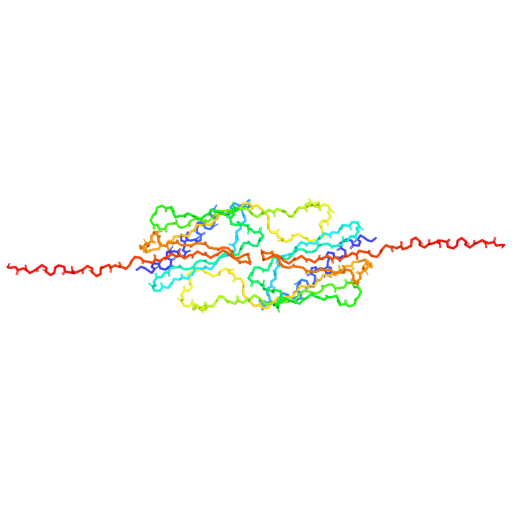 1 64 ? 11.148 -9.938 -3.604 1 95.69 64 GLU B CA 1
ATOM 1604 C C . GLU B 1 64 ? 11.367 -8.469 -3.938 1 95.69 64 GLU B C 1
ATOM 1606 O O . GLU B 1 64 ? 11.383 -8.086 -5.109 1 95.69 64 GLU B O 1
ATOM 1611 N N . GLY B 1 65 ? 11.594 -7.688 -2.883 1 94.56 65 GLY B N 1
ATOM 1612 C CA . GLY B 1 65 ? 11.891 -6.273 -3.039 1 94.56 65 GLY B CA 1
ATOM 1613 C C . GLY B 1 65 ? 12.188 -5.574 -1.725 1 94.56 65 GLY B C 1
ATOM 1614 O O . GLY B 1 65 ? 12.477 -6.23 -0.721 1 94.56 65 GLY B O 1
ATOM 1615 N N . GLU B 1 66 ? 12.156 -4.254 -1.831 1 91.94 66 GLU B N 1
ATOM 1616 C CA . GLU B 1 66 ? 12.477 -3.482 -0.633 1 91.94 66 GLU B CA 1
ATOM 1617 C C . GLU B 1 66 ? 11.656 -2.193 -0.573 1 91.94 66 GLU B C 1
ATOM 1619 O O . GLU B 1 66 ? 11.664 -1.407 -1.522 1 91.94 66 GLU B O 1
ATOM 1624 N N . PHE B 1 67 ? 10.93 -2.111 0.566 1 91.62 67 PHE B N 1
ATOM 1625 C CA . PHE B 1 67 ? 10.328 -0.818 0.865 1 91.62 67 PHE B CA 1
ATOM 1626 C C . PHE B 1 67 ? 11.375 0.164 1.374 1 91.62 67 PHE B C 1
ATOM 1628 O O . PHE B 1 67 ? 11.961 -0.043 2.438 1 91.62 67 PHE B O 1
ATOM 1635 N N . LYS B 1 68 ? 11.547 1.258 0.697 1 86.12 68 LYS B N 1
ATOM 1636 C CA . LYS B 1 68 ? 12.578 2.221 1.086 1 86.12 68 LYS B CA 1
ATOM 1637 C C . LYS B 1 68 ? 12 3.291 2.012 1 86.12 68 LYS B C 1
ATOM 1639 O O . LYS B 1 68 ? 10.867 3.732 1.829 1 86.12 68 LYS B O 1
ATOM 1644 N N . PRO B 1 69 ? 12.844 3.619 2.943 1 81.25 69 PRO B N 1
ATOM 1645 C CA . PRO B 1 69 ? 12.391 4.711 3.811 1 81.25 69 PRO B CA 1
ATOM 1646 C C . PRO B 1 69 ? 12.289 6.043 3.074 1 81.25 69 PRO B C 1
ATOM 1648 O O . PRO B 1 69 ? 12.922 6.23 2.033 1 81.25 69 PRO B O 1
ATOM 1651 N N . TYR B 1 70 ? 11.383 6.879 3.549 1 75.69 70 TYR B N 1
ATOM 1652 C CA . TYR B 1 70 ? 11.336 8.234 3.016 1 75.69 70 TYR B CA 1
ATOM 1653 C C . TYR B 1 70 ? 12.688 8.922 3.15 1 75.69 70 TYR B C 1
ATOM 1655 O O . TYR B 1 70 ? 13.383 8.75 4.156 1 75.69 70 TYR B O 1
ATOM 1663 N N . LYS B 1 71 ? 12.898 9.711 1.963 1 72.94 71 LYS B N 1
ATOM 1664 C CA . LYS B 1 71 ? 14.141 10.477 2 1 72.94 71 LYS B CA 1
ATOM 1665 C C . LYS B 1 71 ? 14.102 11.531 3.102 1 72.94 71 LYS B C 1
ATOM 1667 O O . LYS B 1 71 ? 13.141 12.297 3.203 1 72.94 71 LYS B O 1
ATOM 1672 N N . GLY B 1 72 ? 15.008 11.492 3.979 1 69.38 72 GLY B N 1
ATOM 1673 C CA . GLY B 1 72 ? 15.086 12.422 5.09 1 69.38 72 GLY B CA 1
ATOM 1674 C C . GLY B 1 72 ? 14.492 11.867 6.375 1 69.38 72 GLY B C 1
ATOM 1675 O O . GLY B 1 72 ? 13.969 12.625 7.199 1 69.38 72 GLY B O 1
ATOM 1676 N N . PHE B 1 73 ? 14.258 10.656 6.406 1 65.94 73 PHE B N 1
ATOM 1677 C CA . PHE B 1 73 ? 13.734 9.891 7.539 1 65.94 73 PHE B CA 1
ATOM 1678 C C . PHE B 1 73 ? 14.516 10.211 8.805 1 65.94 73 PHE B C 1
ATOM 1680 O O . PHE B 1 73 ? 15.641 9.742 8.984 1 65.94 73 PHE B O 1
ATOM 1687 N N . ASP B 1 74 ? 14.359 11.438 9.273 1 76.44 74 ASP B N 1
ATOM 1688 C CA . ASP B 1 74 ? 14.883 11.688 10.609 1 76.44 74 ASP B CA 1
ATOM 1689 C C . ASP B 1 74 ? 13.938 11.133 11.68 1 76.44 74 ASP B C 1
ATOM 1691 O O . ASP B 1 74 ? 12.883 11.711 11.938 1 76.44 74 ASP B O 1
ATOM 1695 N N . ARG B 1 75 ? 14.273 10.031 12.219 1 74.31 75 ARG B N 1
ATOM 1696 C CA . ARG B 1 75 ? 13.469 9.32 13.211 1 74.31 75 ARG B CA 1
ATOM 1697 C C . ARG B 1 75 ? 13.086 10.234 14.367 1 74.31 75 ARG B C 1
ATOM 1699 O O . ARG B 1 75 ? 12.023 10.07 14.977 1 74.31 75 ARG B O 1
ATOM 1706 N N . ASN B 1 76 ? 13.953 11.188 14.516 1 78.81 76 ASN B N 1
ATOM 1707 C CA . ASN B 1 76 ? 13.703 12.117 15.617 1 78.81 76 ASN B CA 1
ATOM 1708 C C . ASN B 1 76 ? 12.531 13.047 15.312 1 78.81 76 ASN B C 1
ATOM 1710 O O . ASN B 1 76 ? 11.977 13.664 16.219 1 78.81 76 ASN B O 1
ATOM 1714 N N . LYS B 1 77 ? 12.18 13.023 14.086 1 84.94 77 LYS B N 1
ATOM 1715 C CA . LYS B 1 77 ? 11.117 13.945 13.703 1 84.94 77 LYS B CA 1
ATOM 1716 C C . LYS B 1 77 ? 9.82 13.195 13.406 1 84.94 77 LYS B C 1
ATOM 1718 O O . LYS B 1 77 ? 8.844 13.789 12.945 1 84.94 77 LYS B O 1
ATOM 1723 N N . LEU B 1 78 ? 9.859 11.914 13.688 1 87 78 LEU B N 1
ATOM 1724 C CA . LEU B 1 78 ? 8.68 11.094 13.414 1 87 78 LEU B CA 1
ATOM 1725 C C . LEU B 1 78 ? 7.684 11.18 14.57 1 87 78 LEU B C 1
ATOM 1727 O O . LEU B 1 78 ? 8 10.789 15.695 1 87 78 LEU B O 1
ATOM 1731 N N . LEU B 1 79 ? 6.566 11.742 14.25 1 86.62 79 LEU B N 1
ATOM 1732 C CA . LEU B 1 79 ? 5.473 11.781 15.211 1 86.62 79 LEU B CA 1
ATOM 1733 C C . LEU B 1 79 ? 4.68 10.484 15.195 1 86.62 79 LEU B C 1
ATOM 1735 O O . LEU B 1 79 ? 4.25 9.992 16.25 1 86.62 79 LEU B O 1
ATOM 1739 N N . VAL B 1 80 ? 4.449 9.969 14.047 1 89.25 80 VAL B N 1
ATOM 1740 C CA . VAL B 1 80 ? 3.764 8.703 13.82 1 89.25 80 VAL B CA 1
ATOM 1741 C C . VAL B 1 80 ? 4.57 7.844 12.844 1 89.25 80 VAL B C 1
ATOM 1743 O O . VAL B 1 80 ? 5.051 8.344 11.82 1 89.25 80 VAL B O 1
ATOM 1746 N N . ASN B 1 81 ? 4.789 6.605 13.141 1 90.12 81 ASN B N 1
ATOM 1747 C CA . ASN B 1 81 ? 5.551 5.68 12.305 1 90.12 81 ASN B CA 1
ATOM 1748 C C . ASN B 1 81 ? 4.836 4.34 12.164 1 90.12 81 ASN B C 1
ATOM 1750 O O . ASN B 1 81 ? 4.992 3.451 13 1 90.12 81 ASN B O 1
ATOM 1754 N N . GLU B 1 82 ? 4.062 4.289 11.078 1 91.44 82 GLU B N 1
ATOM 1755 C CA . GLU B 1 82 ? 3.287 3.064 10.898 1 91.44 82 GLU B CA 1
ATOM 1756 C C . GLU B 1 82 ? 3.699 2.336 9.617 1 91.44 82 GLU B C 1
ATOM 1758 O O . GLU B 1 82 ? 3.393 1.154 9.445 1 91.44 82 GLU B O 1
ATOM 1763 N N . ARG B 1 83 ? 4.371 3.02 8.703 1 91.94 83 ARG B N 1
ATOM 1764 C CA . ARG B 1 83 ? 4.684 2.426 7.406 1 91.94 83 ARG B CA 1
ATOM 1765 C C . ARG B 1 83 ? 5.914 1.526 7.5 1 91.94 83 ARG B C 1
ATOM 1767 O O . ARG B 1 83 ? 6.852 1.823 8.242 1 91.94 83 ARG B O 1
ATOM 1774 N N . ASP B 1 84 ? 5.828 0.52 6.699 1 80.81 84 ASP B N 1
ATOM 1775 C CA . ASP B 1 84 ? 6.879 -0.492 6.738 1 80.81 84 ASP B CA 1
ATOM 1776 C C . ASP B 1 84 ? 8.039 -0.12 5.816 1 80.81 84 ASP B C 1
ATOM 1778 O O . ASP B 1 84 ? 7.824 0.427 4.73 1 80.81 84 ASP B O 1
ATOM 1782 N N . CYS B 1 85 ? 9.141 -0.353 6.387 1 86.69 85 CYS B N 1
ATOM 1783 C CA . CYS B 1 85 ? 10.344 -0.269 5.562 1 86.69 85 CYS B CA 1
ATOM 1784 C C . CYS B 1 85 ? 11.164 -1.547 5.668 1 86.69 85 CYS B C 1
ATOM 1786 O O . CYS B 1 85 ? 11.047 -2.291 6.645 1 86.69 85 CYS B O 1
ATOM 1788 N N . GLY B 1 86 ? 11.969 -1.814 4.562 1 89.62 86 GLY B N 1
ATOM 1789 C CA . GLY B 1 86 ? 12.82 -2.992 4.57 1 89.62 86 GLY B CA 1
ATOM 1790 C C . GLY B 1 86 ? 12.516 -3.961 3.445 1 89.62 86 GLY B C 1
ATOM 1791 O O . GLY B 1 86 ? 11.656 -3.688 2.602 1 89.62 86 GLY B O 1
ATOM 1792 N N . LYS B 1 87 ? 13.234 -5.055 3.52 1 92.56 87 LYS B N 1
ATOM 1793 C CA . LYS B 1 87 ? 13.102 -6.066 2.475 1 92.56 87 LYS B CA 1
ATOM 1794 C C . LYS B 1 87 ? 11.867 -6.938 2.705 1 92.56 87 LYS B C 1
ATOM 1796 O O . LYS B 1 87 ? 11.422 -7.102 3.844 1 92.56 87 LYS B O 1
ATOM 1801 N N . PHE B 1 88 ? 11.336 -7.387 1.673 1 93.5 88 PHE B N 1
ATOM 1802 C CA . PHE B 1 88 ? 10.25 -8.359 1.769 1 93.5 88 PHE B CA 1
ATOM 1803 C C . PHE B 1 88 ? 10.461 -9.508 0.794 1 93.5 88 PHE B C 1
ATOM 1805 O O . PHE B 1 88 ? 11.203 -9.375 -0.183 1 93.5 88 PHE B O 1
ATOM 1812 N N . ARG B 1 89 ? 9.812 -10.594 1.103 1 93.75 89 ARG B N 1
ATOM 1813 C CA . ARG B 1 89 ? 9.836 -11.789 0.266 1 93.75 89 ARG B CA 1
ATOM 1814 C C . ARG B 1 89 ? 8.555 -12.602 0.454 1 93.75 89 ARG B C 1
ATOM 1816 O O . ARG B 1 89 ? 8.188 -12.938 1.582 1 93.75 89 ARG B O 1
ATOM 1823 N N . ARG B 1 90 ? 7.91 -12.773 -0.644 1 94.56 90 ARG B N 1
ATOM 1824 C CA . ARG B 1 90 ? 6.734 -13.633 -0.63 1 94.56 90 ARG B CA 1
ATOM 1825 C C . ARG B 1 90 ? 6.922 -14.836 -1.551 1 94.56 90 ARG B C 1
ATOM 1827 O O . ARG B 1 90 ? 7.48 -14.703 -2.643 1 94.56 90 ARG B O 1
ATOM 1834 N N . GLU B 1 91 ? 6.414 -15.93 -1.083 1 92.44 91 GLU B N 1
ATOM 1835 C CA . GLU B 1 91 ? 6.445 -17.156 -1.88 1 92.44 91 GLU B CA 1
ATOM 1836 C C . GLU B 1 91 ? 5.062 -17.797 -1.959 1 92.44 91 GLU B C 1
ATOM 1838 O O . GLU B 1 91 ? 4.406 -18 -0.935 1 92.44 91 GLU B O 1
ATOM 1843 N N . ILE B 1 92 ? 4.723 -18.109 -3.189 1 91.88 92 ILE B N 1
ATOM 1844 C CA . ILE B 1 92 ? 3.404 -18.703 -3.412 1 91.88 92 ILE B CA 1
ATOM 1845 C C . ILE B 1 92 ? 3.539 -19.969 -4.258 1 91.88 92 ILE B C 1
ATOM 1847 O O . ILE B 1 92 ? 4.094 -19.922 -5.355 1 91.88 92 ILE B O 1
ATOM 1851 N N . PHE B 1 93 ? 3.021 -21.031 -3.762 1 89.75 93 PHE B N 1
ATOM 1852 C CA . PHE B 1 93 ? 3.031 -22.281 -4.508 1 89.75 93 PHE B CA 1
ATOM 1853 C C . PHE B 1 93 ? 1.784 -22.406 -5.375 1 89.75 93 PHE B C 1
ATOM 1855 O O . PHE B 1 93 ? 0.662 -22.328 -4.871 1 89.75 93 PHE B O 1
ATOM 1862 N N . LEU B 1 94 ? 2.01 -22.625 -6.652 1 88.56 94 LEU B N 1
ATOM 1863 C CA . LEU B 1 94 ? 0.91 -22.734 -7.605 1 88.56 94 LEU B CA 1
ATOM 1864 C C . LEU B 1 94 ? 0.755 -24.172 -8.102 1 88.56 94 LEU B C 1
ATOM 1866 O O . LEU B 1 94 ? 1.729 -24.781 -8.531 1 88.56 94 LEU B O 1
ATOM 1870 N N . SER B 1 95 ? -0.343 -24.781 -7.992 1 83.25 95 SER B N 1
ATOM 1871 C CA . SER B 1 95 ? -0.582 -26.203 -8.164 1 83.25 95 SER B CA 1
ATOM 1872 C C . SER B 1 95 ? -0.813 -26.562 -9.625 1 83.25 95 SER B C 1
ATOM 1874 O O . SER B 1 95 ? -1.219 -27.672 -9.945 1 83.25 95 SER B O 1
ATOM 1876 N N . CYS B 1 96 ? -0.683 -25.688 -10.609 1 79.12 96 CYS B N 1
ATOM 1877 C CA . CYS B 1 96 ? -0.933 -26.016 -12.008 1 79.12 96 CYS B CA 1
ATOM 1878 C C . CYS B 1 96 ? 0.267 -25.656 -12.875 1 79.12 96 CYS B C 1
ATOM 1880 O O . CYS B 1 96 ? 1.131 -24.875 -12.453 1 79.12 96 CYS B O 1
ATOM 1882 N N . ASP B 1 97 ? 0.19 -26.391 -14.047 1 85 97 ASP B N 1
ATOM 1883 C CA . ASP B 1 97 ? 1.198 -26.016 -15.031 1 85 97 A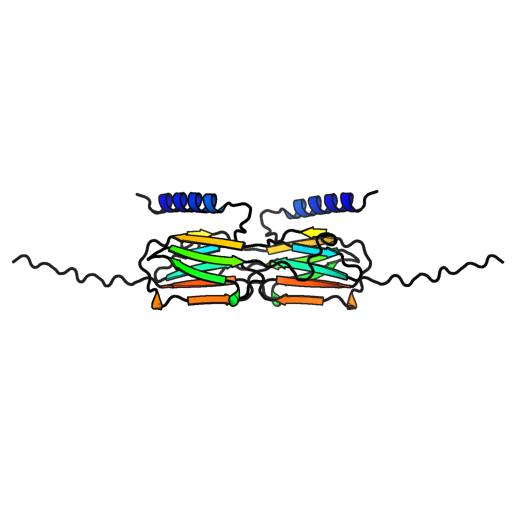SP B CA 1
ATOM 1884 C C . ASP B 1 97 ? 0.932 -24.625 -15.594 1 85 97 ASP B C 1
ATOM 1886 O O . ASP B 1 97 ? -0.221 -24.25 -15.82 1 85 97 ASP B O 1
ATOM 1890 N N . LEU B 1 98 ? 2.07 -23.938 -15.766 1 90.94 98 LEU B N 1
ATOM 1891 C CA . LEU B 1 98 ? 1.951 -22.547 -16.219 1 90.94 98 LEU B CA 1
ATOM 1892 C C . LEU B 1 98 ? 2.586 -22.375 -17.594 1 90.94 98 LEU B C 1
ATOM 1894 O O . LEU B 1 98 ? 3.5 -23.109 -17.969 1 90.94 98 LEU B O 1
ATOM 1898 N N . GLN B 1 99 ? 1.996 -21.531 -18.344 1 90.88 99 GLN B N 1
ATOM 1899 C CA . GLN B 1 99 ? 2.67 -21.062 -19.547 1 90.88 99 GLN B CA 1
ATOM 1900 C C . GLN B 1 99 ? 3.668 -19.953 -19.219 1 90.88 99 GLN B C 1
ATOM 1902 O O . GLN B 1 99 ? 3.357 -18.766 -19.344 1 90.88 99 GLN B O 1
ATOM 1907 N N . VAL B 1 100 ? 4.824 -20.297 -18.922 1 89.56 100 VAL B N 1
ATOM 1908 C CA . VAL B 1 100 ? 5.836 -19.422 -18.328 1 89.56 100 VAL B CA 1
ATOM 1909 C C . VAL B 1 100 ? 6.18 -18.297 -19.297 1 89.56 100 VAL B C 1
ATOM 1911 O O . VAL B 1 100 ? 6.434 -17.172 -18.875 1 89.56 100 VAL B O 1
ATOM 1914 N N . ASP B 1 101 ? 6.164 -18.562 -20.578 1 90.5 101 ASP B N 1
ATOM 1915 C CA . ASP B 1 101 ? 6.555 -17.578 -21.578 1 90.5 101 ASP B CA 1
ATOM 1916 C C . ASP B 1 101 ? 5.523 -16.469 -21.688 1 90.5 101 ASP B C 1
ATOM 1918 O O . ASP B 1 101 ? 5.797 -15.406 -22.266 1 90.5 101 ASP B O 1
ATOM 1922 N N . LYS B 1 102 ? 4.402 -16.672 -21.094 1 93.69 102 LYS B N 1
ATOM 1923 C CA . LYS B 1 102 ? 3.336 -15.688 -21.234 1 93.69 102 LYS B CA 1
ATOM 1924 C C . LYS B 1 102 ? 3.082 -14.961 -19.906 1 93.69 102 LYS B C 1
ATOM 1926 O O . LYS B 1 102 ? 2.143 -14.172 -19.797 1 93.69 102 LYS B O 1
ATOM 1931 N N . MET B 1 103 ? 3.881 -15.25 -18.969 1 94.06 103 MET B N 1
ATOM 1932 C CA . MET B 1 103 ? 3.73 -14.57 -17.688 1 94.06 103 MET B CA 1
ATOM 1933 C C . MET B 1 103 ? 4.031 -13.086 -17.812 1 94.06 103 MET B C 1
ATOM 1935 O O . MET B 1 103 ? 4.875 -12.688 -18.625 1 94.06 103 MET B O 1
ATOM 1939 N N . SER B 1 104 ? 3.367 -12.273 -17.062 1 96.12 104 SER B N 1
ATOM 1940 C CA . SER B 1 104 ? 3.588 -10.828 -17.094 1 96.12 104 SER B CA 1
ATOM 1941 C C . SER B 1 104 ? 3.438 -10.219 -15.703 1 96.12 104 SER B C 1
ATOM 1943 O O . SER B 1 104 ? 2.77 -10.789 -14.844 1 96.12 104 SER B O 1
ATOM 1945 N N . ALA B 1 105 ? 4.117 -9.102 -15.5 1 96.06 105 ALA B N 1
ATOM 1946 C CA . ALA B 1 105 ? 4.043 -8.359 -14.242 1 96.06 105 ALA B CA 1
ATOM 1947 C C . ALA B 1 105 ? 4.082 -6.855 -14.492 1 96.06 105 ALA B C 1
ATOM 1949 O O . ALA B 1 105 ? 4.855 -6.379 -15.328 1 96.06 105 ALA B O 1
ATOM 1950 N N . VAL B 1 106 ? 3.234 -6.125 -13.844 1 96.19 106 VAL B N 1
ATOM 1951 C CA . VAL B 1 106 ? 3.217 -4.668 -13.945 1 96.19 106 VAL B CA 1
ATOM 1952 C C . VAL B 1 106 ? 3.02 -4.051 -12.562 1 96.19 106 VAL B C 1
ATOM 1954 O O . VAL B 1 106 ? 2.406 -4.664 -11.688 1 96.19 106 VAL B O 1
ATOM 1957 N N . ILE B 1 107 ? 3.564 -2.896 -12.336 1 95.44 107 ILE B N 1
ATOM 1958 C CA . ILE B 1 107 ? 3.307 -2.123 -11.125 1 95.44 107 ILE B CA 1
ATOM 1959 C C . ILE B 1 107 ? 2.598 -0.82 -11.492 1 95.44 107 ILE B C 1
ATOM 1961 O O . ILE B 1 107 ? 3.088 -0.047 -12.312 1 95.44 107 ILE B O 1
ATOM 1965 N N . GLU B 1 108 ? 1.451 -0.688 -10.914 1 93.31 108 GLU B N 1
ATOM 1966 C CA . GLU B 1 108 ? 0.678 0.533 -11.125 1 93.31 108 GLU B CA 1
ATOM 1967 C C . GLU B 1 108 ? 0.048 1.014 -9.82 1 93.31 108 GLU B C 1
ATOM 1969 O O . GLU B 1 108 ? -0.573 0.23 -9.094 1 93.31 108 GLU B O 1
ATOM 1974 N N . ASN B 1 109 ? 0.305 2.281 -9.469 1 93.88 109 ASN B N 1
ATOM 1975 C CA . ASN B 1 109 ? -0.306 2.904 -8.297 1 93.88 109 ASN B CA 1
ATOM 1976 C C . ASN B 1 109 ? -0.004 2.121 -7.023 1 93.88 109 ASN B C 1
ATOM 1978 O O . ASN B 1 109 ? -0.878 1.954 -6.172 1 93.88 109 ASN B O 1
ATOM 1982 N N . GLY B 1 110 ? 1.174 1.592 -7.02 1 95.44 110 GLY B N 1
ATOM 1983 C CA . GLY B 1 110 ? 1.64 0.922 -5.816 1 95.44 110 GLY B CA 1
ATOM 1984 C C . GLY B 1 110 ? 1.109 -0.492 -5.676 1 95.44 110 GLY B C 1
ATOM 1985 O O . GLY B 1 110 ? 1.134 -1.064 -4.582 1 95.44 110 GLY B O 1
ATOM 1986 N N . ILE B 1 111 ? 0.546 -1.018 -6.793 1 96.19 111 ILE B N 1
ATOM 1987 C 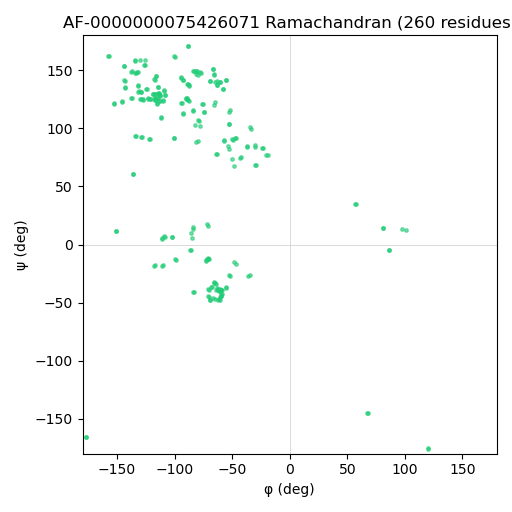CA . ILE B 1 111 ? 0.084 -2.4 -6.801 1 96.19 111 ILE B CA 1
ATOM 1988 C C . ILE B 1 111 ? 0.878 -3.203 -7.832 1 96.19 111 ILE B C 1
ATOM 1990 O O . ILE B 1 111 ? 0.98 -2.807 -8.992 1 96.19 111 ILE B O 1
ATOM 1994 N N . LEU B 1 112 ? 1.438 -4.277 -7.391 1 96.81 112 LEU B N 1
ATOM 1995 C CA . LEU B 1 112 ? 2.049 -5.234 -8.305 1 96.81 112 LEU B CA 1
ATOM 1996 C C . LEU B 1 112 ? 1.023 -6.254 -8.789 1 96.81 112 LEU B C 1
ATOM 1998 O O . LEU B 1 112 ? 0.362 -6.91 -7.98 1 96.81 112 LEU B O 1
ATOM 2002 N N . GLU B 1 113 ? 0.884 -6.355 -10.039 1 96.38 113 GLU B N 1
ATOM 2003 C CA . GLU B 1 113 ? 0.034 -7.379 -10.633 1 96.38 113 GLU B CA 1
ATOM 2004 C C . GLU B 1 113 ? 0.861 -8.391 -11.422 1 96.38 113 GLU B C 1
ATOM 2006 O O . GLU B 1 113 ? 1.639 -8.016 -12.297 1 96.38 113 GLU B O 1
ATOM 2011 N N . VAL B 1 114 ? 0.729 -9.617 -11.078 1 96.5 114 VAL B N 1
ATOM 2012 C CA . VAL B 1 114 ? 1.386 -10.703 -11.805 1 96.5 114 VAL B CA 1
ATOM 2013 C C . VAL B 1 114 ? 0.336 -11.625 -12.422 1 96.5 114 VAL B C 1
ATOM 2015 O O . VAL B 1 114 ? -0.586 -12.07 -11.734 1 96.5 114 VAL B O 1
ATOM 2018 N N . ARG B 1 115 ? 0.48 -11.883 -13.664 1 96.31 115 ARG B N 1
ATOM 2019 C CA . ARG B 1 115 ? -0.416 -12.797 -14.367 1 96.31 115 ARG B CA 1
ATOM 2020 C C . ARG B 1 115 ? 0.323 -14.055 -14.812 1 96.31 115 ARG B C 1
ATOM 2022 O O . ARG B 1 115 ? 1.394 -13.969 -15.422 1 96.31 115 ARG B O 1
ATOM 2029 N N . LEU B 1 116 ? -0.299 -15.156 -14.484 1 95.31 116 LEU B N 1
ATOM 2030 C CA . LEU B 1 116 ? 0.308 -16.453 -14.758 1 95.31 116 LEU B CA 1
ATOM 2031 C C . LEU B 1 116 ? -0.667 -17.375 -15.492 1 95.31 116 LEU B C 1
ATOM 2033 O O . LEU B 1 116 ? -1.414 -18.125 -14.867 1 95.31 116 LEU B O 1
ATOM 2037 N N . PRO B 1 117 ? -0.604 -17.359 -16.828 1 95.38 117 PRO B N 1
ATOM 2038 C CA . PRO B 1 117 ? -1.5 -18.219 -17.609 1 95.38 117 PRO B CA 1
ATOM 2039 C C . PRO B 1 117 ? -1.251 -19.703 -17.359 1 95.38 117 PRO B C 1
ATOM 2041 O O . PRO B 1 117 ? -0.101 -20.125 -17.219 1 95.38 117 PRO B O 1
ATOM 2044 N N . LYS B 1 118 ? -2.326 -20.422 -17.297 1 92.5 118 LYS B N 1
ATOM 2045 C CA . LYS B 1 118 ? -2.24 -21.875 -17.078 1 92.5 118 LYS B CA 1
ATOM 2046 C C . LYS B 1 118 ? -2 -22.609 -18.391 1 92.5 118 LYS B C 1
ATOM 2048 O O . LYS B 1 118 ? -2.48 -22.172 -19.453 1 92.5 118 LYS B O 1
ATOM 2053 N N . ALA B 1 119 ? -1.309 -23.719 -18.297 1 87.5 119 ALA B N 1
ATOM 2054 C CA . ALA B 1 119 ? -1.063 -24.531 -19.484 1 87.5 119 ALA B CA 1
ATOM 2055 C C . ALA B 1 119 ? -2.287 -25.375 -19.828 1 87.5 119 ALA B C 1
ATOM 2057 O O . ALA B 1 119 ? -2.99 -25.859 -18.938 1 87.5 119 ALA B O 1
ATOM 2058 N N . GLN B 1 120 ? -3.016 -25.062 -20.859 1 71.31 120 GLN B N 1
ATOM 2059 C CA . GLN B 1 120 ? -4.129 -25.906 -21.297 1 71.31 120 GLN B CA 1
ATOM 2060 C C . GLN B 1 120 ? -3.684 -27.344 -21.5 1 71.31 120 GLN B C 1
ATOM 2062 O O . GLN B 1 120 ? -2.57 -27.594 -21.969 1 71.31 120 GLN B O 1
ATOM 2067 N N . ARG B 1 121 ? -4.047 -28.172 -20.531 1 60.44 121 ARG B N 1
ATOM 2068 C CA . ARG B 1 121 ? -3.791 -29.578 -20.828 1 60.44 121 ARG B CA 1
ATOM 2069 C C . ARG B 1 121 ? -4.273 -29.953 -22.219 1 60.44 121 ARG B C 1
ATOM 2071 O O . ARG B 1 121 ? -5.414 -29.672 -22.578 1 60.44 121 ARG B O 1
ATOM 2078 N N . THR B 1 122 ? -3.434 -29.844 -23.141 1 50.12 122 THR B N 1
ATOM 2079 C CA . THR B 1 122 ? -3.85 -30.562 -24.328 1 50.12 122 THR B CA 1
ATOM 2080 C C . THR B 1 122 ? -4.617 -31.828 -23.953 1 50.12 122 THR B C 1
ATOM 2082 O O . THR B 1 122 ? -4.27 -32.5 -22.984 1 50.12 122 THR B O 1
ATOM 2085 N N . SER B 1 123 ? -5.957 -31.719 -24.031 1 46.62 123 SER B N 1
ATOM 2086 C CA . SER B 1 123 ? -6.676 -32.969 -23.984 1 46.62 123 SER B CA 1
ATOM 2087 C C . SER B 1 123 ? -5.785 -34.125 -24.438 1 46.62 123 SER B C 1
ATOM 2089 O O . SER B 1 123 ? -5.227 -34.094 -25.531 1 46.62 123 SER B O 1
ATOM 2091 N N . SER B 1 124 ? -5 -34.656 -23.625 1 44.88 124 SER B N 1
ATOM 2092 C CA . SER B 1 124 ? -4.453 -35.938 -24.031 1 44.88 124 SER B CA 1
ATOM 2093 C C . SER B 1 124 ? -5.43 -36.688 -24.922 1 44.88 124 SER B C 1
ATOM 2095 O O . SER B 1 124 ? -6.594 -36.875 -24.578 1 44.88 124 SER B O 1
ATOM 2097 N N . THR B 1 125 ? -5.43 -36.406 -26.219 1 43.72 125 THR B N 1
ATOM 2098 C CA . THR B 1 125 ? -6.039 -37.406 -27.094 1 43.72 125 THR B CA 1
ATOM 2099 C C . THR B 1 125 ? -5.895 -38.781 -26.5 1 43.72 125 THR B C 1
ATOM 2101 O O . THR B 1 125 ? -4.781 -39.25 -26.25 1 43.72 125 THR B O 1
ATOM 2104 N N . GLY B 1 126 ? -6.602 -39.031 -25.375 1 45.88 126 GLY B N 1
ATOM 2105 C CA . GLY B 1 126 ? -6.707 -40.438 -25 1 45.88 126 GLY B CA 1
ATOM 2106 C C . GLY B 1 126 ? -6.418 -41.375 -26.141 1 45.88 126 GLY B C 1
ATOM 2107 O O . GLY B 1 126 ? -7.07 -41.312 -27.188 1 45.88 126 GLY B O 1
ATOM 2108 N N . ARG B 1 127 ? -5.18 -41.5 -26.406 1 48.22 127 ARG B N 1
ATOM 2109 C CA . ARG B 1 127 ? -4.84 -42.531 -27.375 1 48.22 127 ARG B CA 1
ATOM 2110 C C . ARG B 1 127 ? -5.633 -43.812 -27.109 1 48.22 127 ARG B C 1
ATOM 2112 O O . ARG B 1 127 ? -5.488 -44.406 -26.047 1 48.22 127 ARG B O 1
ATOM 2119 N N . LYS B 1 128 ? -6.938 -43.719 -27.484 1 49.97 128 LYS B N 1
ATOM 2120 C CA . LYS B 1 128 ? -7.707 -44.938 -27.484 1 49.97 128 LYS B CA 1
ATOM 2121 C C . LYS B 1 128 ? -6.855 -46.125 -27.953 1 49.97 128 LYS B C 1
ATOM 2123 O O . LYS B 1 128 ? -6.316 -46.094 -29.062 1 49.97 128 LYS B O 1
ATOM 2128 N N . ILE B 1 129 ? -6.176 -46.625 -27.016 1 49.19 129 ILE B N 1
ATOM 2129 C CA . ILE B 1 129 ? -5.504 -47.875 -27.359 1 49.19 129 ILE B CA 1
ATOM 2130 C C . ILE B 1 129 ? -6.52 -48.875 -27.938 1 49.19 129 ILE B C 1
ATOM 2132 O O . ILE B 1 129 ? -7.461 -49.281 -27.25 1 49.19 129 ILE B O 1
ATOM 2136 N N . GLU B 1 130 ? -6.812 -48.75 -29.188 1 46.12 130 GLU B N 1
ATOM 2137 C CA . GLU B 1 130 ? -7.578 -49.812 -29.797 1 46.12 130 GLU B CA 1
ATOM 2138 C C . GLU B 1 130 ? -6.957 -51.188 -29.484 1 46.12 130 GLU B C 1
ATOM 2140 O O . GLU B 1 130 ? -5.758 -51.375 -29.703 1 46.12 130 GLU B O 1
ATOM 2145 N N . ILE B 1 131 ? -7.406 -51.75 -28.406 1 48.03 131 ILE B N 1
ATOM 2146 C CA . ILE B 1 131 ? -7.008 -53.125 -28.219 1 48.03 131 ILE B CA 1
ATOM 2147 C C . ILE B 1 131 ? -7.445 -53.969 -29.422 1 48.03 131 ILE B C 1
ATOM 2149 O O . ILE B 1 131 ? -8.633 -54.031 -29.75 1 48.03 131 ILE B O 1
ATOM 2153 N N . ASN B 1 132 ? -6.535 -54 -30.375 1 45.97 132 ASN B N 1
ATOM 2154 C CA . ASN B 1 132 ? -6.785 -55.094 -31.297 1 45.97 132 ASN B CA 1
ATOM 2155 C C . ASN B 1 132 ? -6.852 -56.438 -30.547 1 45.97 132 ASN B C 1
ATOM 2157 O O . ASN B 1 132 ? -6.105 -56.656 -29.594 1 45.97 132 ASN B O 1
#

pLDDT: mean 80.39, std 17.61, range [39.91, 96.81]

Nearest PDB structures (foldseek):
  2byu-assembly1_B  TM=9.111E-01  e=7.809E-09  Triticum aestivum
  1gme-assembly1_B  TM=9.110E-01  e=1.272E-08  Triticum aestivum
  2h50-assembly1_P  TM=9.080E-01  e=3.758E-08  Saccharomyces cerevisiae
  5ds2-assembly2_D  TM=9.017E-01  e=4.188E-08  Pisum sativum
  1gme-assembly1_A  TM=7.920E-01  e=4.927E-08  Triticum aestivum

InterPro domains:
  IPR002068 Alpha crystallin/Hsp20 domain [PF00011] (30-132)
  IPR002068 Alpha crystallin/Hsp20 domain [PS01031] (19-132)
  IPR008978 HSP20-like chaperone [G3DSA:2.60.40.790] (1-132)
  IPR008978 HSP20-like chaperone [SSF49764] (5-131)
  IPR031107 Small heat shock protein [PTHR11527] (24-131)

Secondary structure (DSSP, 8-state):
--HHHHHHHHHHHHHHHT--TTSB---EEEEE-SSEEEEEEE-TT--GGGEEEEEETTTEEEEEEEEPPPTT--GGGEEEE-S--EEEEEEEE--S-B-GGG-EEEEETTEEEEEEEB--------------/--HHHHHHHHHHHHHHHT--TTSB---EEEEE-SSEEEEEEE-TT--GGGEEEEEETTTEEEEEEEEPPPTT--GGGEEEE-S--EEEEEEEE--S-B-GGG-EEEEETTEEEEEEEB--------------

Radius of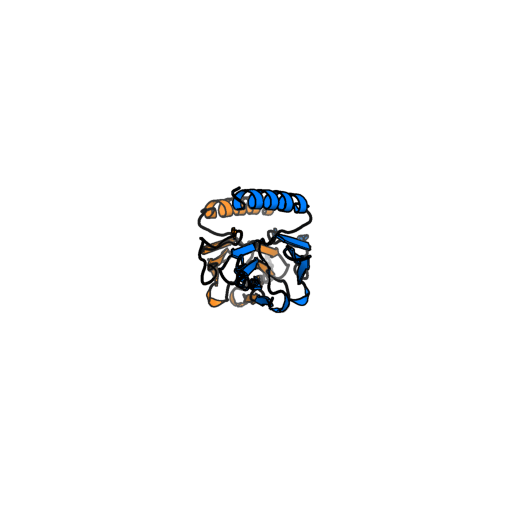 gyration: 24.48 Å; Cα contacts (8 Å, |Δi|>4): 473; chains: 2; bounding box: 30×110×62 Å

Solvent-accessible surface area (backbone atoms only — not comparable to full-atom values): 14830 Å² total; per-residue (Å²): 126,66,60,66,57,55,50,50,50,52,50,49,51,54,52,55,66,59,55,42,85,73,40,41,76,65,36,36,31,30,34,58,50,95,58,28,34,41,34,41,32,52,37,46,69,48,49,73,91,45,49,47,78,44,67,53,80,79,31,31,40,36,40,36,38,49,36,72,70,62,93,78,74,46,74,88,32,48,77,39,85,54,60,79,55,39,41,30,70,46,78,44,82,47,97,54,58,52,33,72,91,66,45,48,72,51,72,54,39,7,26,37,40,37,39,42,33,42,48,73,70,66,72,68,71,69,72,72,72,73,79,122,126,67,62,66,56,54,48,51,50,51,49,48,50,53,53,54,67,60,53,42,86,73,38,41,75,67,34,36,31,29,33,57,52,96,58,28,36,40,35,40,32,51,37,47,67,49,51,72,92,45,48,48,78,44,68,53,80,78,33,30,40,36,41,36,36,51,34,70,72,61,91,79,72,47,73,88,29,49,76,38,84,55,60,79,54,38,41,33,68,46,77,46,81,47,95,56,61,52,3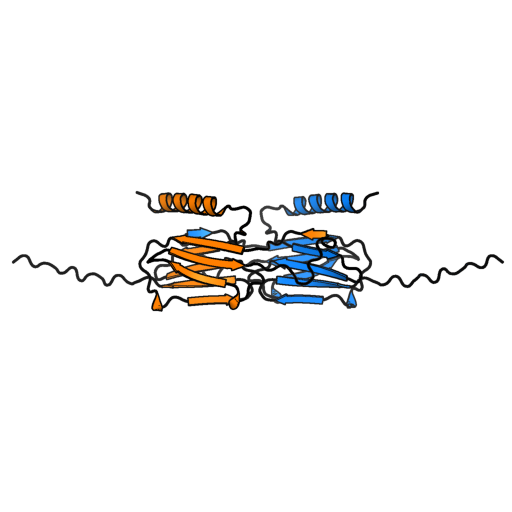4,70,90,66,44,47,72,51,72,53,39,8,26,37,38,37,40,41,32,42,49,74,72,67,71,68,70,68,71,72,71,73,79,122

Sequence (264 aa):
MNFDDSFRRMRRTFDDFFNDPCYRKPAIDVYNKSDEYVLHADVPGIQKSDVNVELVGDNNLVIEGEFKPYKGFDRNKLLVNERDCGKFRREIFLSCDLQVDKMSAVIENGILEVRLPKAQRTSSTGRKIEINMNFDDSFRRMRRTFDDFFNDPCYRKPAIDVYNKSDEYVLHADVPGIQKSDVNVELVGDNNLVIEGEFKPYKGFDRNKLLVNERDCGKFRREIFLSCDLQVDKMSAVIENGILEVRLPKAQRTSSTGRKIEIN